Protein AF-A0A3R7DEV7-F1 (afdb_monomer)

Structure (mmCIF, N/CA/C/O backbone):
data_AF-A0A3R7DEV7-F1
#
_entry.id   AF-A0A3R7DEV7-F1
#
loop_
_atom_site.group_PDB
_atom_site.id
_atom_site.type_symbol
_atom_site.label_atom_id
_atom_site.label_alt_id
_atom_site.label_comp_id
_atom_site.label_asym_id
_atom_site.label_entity_id
_atom_site.label_seq_id
_atom_site.pdbx_PDB_ins_code
_atom_site.Cartn_x
_atom_site.Cartn_y
_atom_site.Cartn_z
_atom_site.occupancy
_atom_site.B_iso_or_equiv
_atom_site.auth_seq_id
_atom_site.auth_comp_id
_atom_site.auth_asym_id
_atom_site.auth_atom_id
_atom_site.pdbx_PDB_model_num
ATOM 1 N N . MET A 1 1 ? 12.965 3.657 22.085 1.00 28.75 1 MET A N 1
ATOM 2 C CA . MET A 1 1 ? 13.645 2.483 22.660 1.00 28.75 1 MET A CA 1
ATOM 3 C C . MET A 1 1 ? 14.312 1.765 21.501 1.00 28.75 1 MET A C 1
ATOM 5 O O . MET A 1 1 ? 13.614 1.209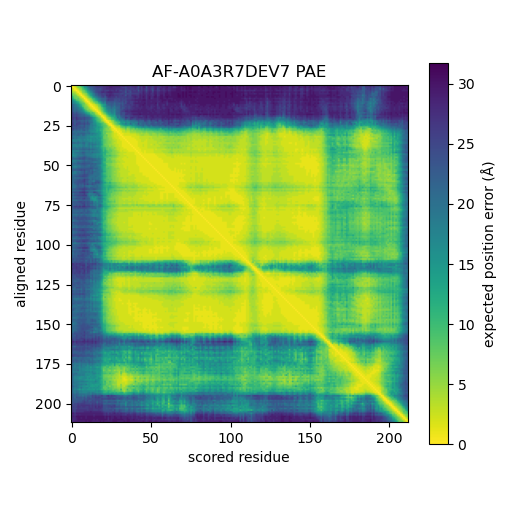 20.664 1.00 28.75 1 MET A O 1
ATOM 9 N N . PHE A 1 2 ? 15.619 1.965 21.346 1.00 27.55 2 PHE A N 1
ATOM 10 C CA . PHE A 1 2 ? 16.426 1.335 20.301 1.00 27.55 2 PHE A CA 1
ATOM 11 C C . PHE A 1 2 ? 16.760 -0.081 20.778 1.00 27.55 2 PHE A C 1
ATOM 13 O O . PHE A 1 2 ? 17.289 -0.224 21.877 1.00 27.55 2 PHE A O 1
ATOM 20 N N . TYR A 1 3 ? 16.404 -1.106 20.006 1.00 30.34 3 TYR A N 1
ATOM 21 C CA . TYR A 1 3 ? 16.896 -2.462 20.252 1.00 30.34 3 TYR A CA 1
ATOM 22 C C . TYR A 1 3 ? 18.274 -2.599 19.585 1.00 30.34 3 TYR A C 1
ATOM 24 O O . TYR A 1 3 ? 18.406 -2.165 18.439 1.00 30.34 3 TYR A O 1
ATOM 32 N N . PRO A 1 4 ? 19.293 -3.129 20.282 1.00 37.84 4 PRO A N 1
ATOM 33 C CA . PRO A 1 4 ? 20.621 -3.324 19.718 1.00 37.84 4 PRO A CA 1
ATOM 34 C C . PRO A 1 4 ? 20.634 -4.529 18.767 1.00 37.84 4 PRO A C 1
ATOM 36 O O . PRO A 1 4 ? 19.994 -5.547 19.029 1.00 37.84 4 PRO A O 1
ATOM 39 N N . ASP A 1 5 ? 21.378 -4.398 17.670 1.00 37.03 5 ASP A N 1
ATOM 40 C CA . ASP A 1 5 ? 21.662 -5.470 16.719 1.00 37.03 5 ASP A CA 1
ATOM 41 C C . ASP A 1 5 ? 22.571 -6.532 17.368 1.00 37.03 5 ASP A C 1
ATOM 43 O O . ASP A 1 5 ? 23.796 -6.397 17.392 1.00 37.03 5 ASP A O 1
ATOM 47 N N . GLU A 1 6 ? 21.994 -7.620 17.881 1.00 33.91 6 GLU A N 1
ATOM 48 C CA . GLU A 1 6 ? 22.755 -8.834 18.199 1.00 33.91 6 GLU A CA 1
ATOM 49 C C . GLU A 1 6 ? 23.034 -9.622 16.909 1.00 33.91 6 GLU A C 1
ATOM 51 O O . GLU A 1 6 ? 22.292 -10.514 16.498 1.00 33.91 6 GLU A O 1
ATOM 56 N N . PHE A 1 7 ? 24.143 -9.281 16.249 1.00 43.34 7 PHE A N 1
ATOM 57 C CA . PHE A 1 7 ? 24.737 -10.089 15.183 1.00 43.34 7 PHE A CA 1
ATOM 58 C C . PHE A 1 7 ? 25.394 -11.344 15.778 1.00 43.34 7 PHE A C 1
ATOM 60 O O . PHE A 1 7 ? 26.577 -11.340 16.119 1.00 43.34 7 PHE A O 1
ATOM 67 N N . LEU A 1 8 ? 24.650 -12.449 15.863 1.00 36.94 8 LEU A N 1
ATOM 68 C CA . LEU A 1 8 ? 25.205 -13.769 16.175 1.00 36.94 8 LEU A CA 1
ATOM 69 C C . LEU A 1 8 ? 25.044 -14.729 14.985 1.00 36.94 8 LEU A C 1
ATOM 71 O O . LEU A 1 8 ? 23.949 -15.175 14.661 1.00 36.94 8 LEU A O 1
ATOM 75 N N . GLY A 1 9 ? 26.179 -15.090 14.373 1.00 33.97 9 GLY A N 1
ATOM 76 C CA . GLY A 1 9 ? 26.352 -16.373 13.679 1.00 33.97 9 GLY A CA 1
ATOM 77 C C . GLY A 1 9 ? 26.136 -16.407 12.162 1.00 33.97 9 GLY A C 1
ATOM 78 O O . GLY A 1 9 ? 25.273 -17.135 11.677 1.00 33.97 9 GLY A O 1
ATOM 79 N N . LEU A 1 10 ? 26.989 -15.739 11.376 1.00 33.69 10 LEU A N 1
ATOM 80 C CA . LEU A 1 10 ? 27.137 -16.055 9.947 1.00 33.69 10 LEU A CA 1
ATOM 81 C C . LEU A 1 10 ? 27.765 -17.453 9.782 1.00 33.69 10 LEU A C 1
ATOM 83 O O . LEU A 1 10 ? 28.987 -17.607 9.805 1.00 33.69 10 LEU A O 1
ATOM 87 N N . LYS A 1 11 ? 26.944 -18.488 9.568 1.00 36.09 11 LYS A N 1
ATOM 88 C CA . LYS A 1 11 ? 27.428 -19.728 8.941 1.00 36.09 11 LYS A CA 1
ATOM 89 C C . LYS A 1 11 ? 27.664 -19.433 7.457 1.00 36.09 11 LYS A C 1
ATOM 91 O O . LYS A 1 11 ? 26.719 -19.145 6.728 1.00 36.09 11 LYS A O 1
ATOM 96 N N . LYS A 1 12 ? 28.928 -19.469 7.017 1.00 32.53 12 LYS A N 1
ATOM 97 C CA . LYS A 1 12 ? 29.310 -19.353 5.599 1.00 32.53 12 LYS A CA 1
ATOM 98 C C . LYS A 1 12 ? 28.571 -20.424 4.789 1.00 32.53 12 LYS A C 1
ATOM 100 O O . LYS A 1 12 ? 28.856 -21.608 4.941 1.00 32.53 12 LYS A O 1
ATOM 105 N N . ILE A 1 13 ? 27.644 -20.013 3.929 1.00 39.44 13 ILE A N 1
ATOM 106 C CA . ILE A 1 13 ? 27.067 -20.886 2.904 1.00 39.44 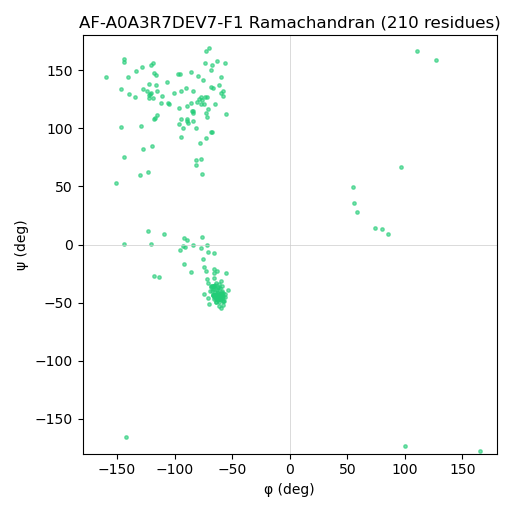13 ILE A CA 1
ATOM 107 C C . ILE A 1 13 ? 28.030 -20.863 1.715 1.00 39.44 13 ILE A C 1
ATOM 109 O O . ILE A 1 13 ? 28.246 -19.818 1.104 1.00 39.44 13 ILE A O 1
ATOM 113 N N . ILE A 1 14 ? 28.638 -22.009 1.411 1.00 33.28 14 ILE A N 1
ATOM 114 C CA . ILE A 1 14 ? 29.381 -22.226 0.168 1.00 33.28 14 ILE A CA 1
ATOM 115 C C . ILE A 1 14 ? 28.349 -22.631 -0.885 1.00 33.28 14 ILE A C 1
ATOM 117 O O . ILE A 1 14 ? 27.750 -23.698 -0.779 1.00 33.28 14 ILE A O 1
ATOM 121 N N . ILE A 1 15 ? 28.128 -21.787 -1.892 1.00 42.94 15 ILE A N 1
ATOM 122 C CA . ILE A 1 15 ? 27.347 -22.165 -3.074 1.00 42.94 15 ILE A CA 1
ATOM 123 C C . ILE A 1 15 ? 28.325 -22.783 -4.076 1.00 42.94 15 ILE A C 1
ATOM 125 O O . ILE A 1 15 ? 29.105 -22.072 -4.707 1.00 42.94 15 ILE A O 1
ATOM 129 N N . ILE A 1 16 ? 28.297 -24.109 -4.210 1.00 38.75 16 ILE A N 1
ATOM 130 C CA . ILE A 1 16 ? 28.941 -24.811 -5.325 1.00 38.75 16 ILE A CA 1
ATOM 131 C C . ILE A 1 16 ? 27.941 -24.787 -6.484 1.00 38.75 16 ILE A C 1
ATOM 133 O O . ILE A 1 16 ? 26.919 -25.466 -6.436 1.00 38.75 16 ILE A O 1
ATOM 137 N N . SER A 1 17 ? 28.204 -23.962 -7.497 1.00 41.78 17 SER A N 1
ATOM 138 C CA . SER A 1 17 ? 27.425 -23.943 -8.738 1.00 41.78 17 SER A CA 1
ATOM 139 C C . SER A 1 17 ? 28.038 -24.939 -9.722 1.00 41.78 17 SER A C 1
ATOM 141 O O . SER A 1 17 ? 29.119 -24.696 -10.261 1.00 41.78 17 SER A O 1
ATOM 143 N N . ASP A 1 18 ? 27.366 -26.072 -9.925 1.00 43.28 18 ASP A N 1
ATOM 144 C CA . ASP A 1 18 ? 27.622 -26.950 -11.065 1.00 43.28 18 ASP A CA 1
ATOM 145 C C . ASP A 1 18 ? 27.175 -26.244 -12.359 1.00 43.28 18 ASP A C 1
ATOM 147 O O . ASP A 1 18 ? 26.118 -25.604 -12.416 1.00 43.28 18 ASP A O 1
ATOM 151 N N . ARG A 1 19 ? 28.003 -26.318 -13.405 1.00 48.31 19 ARG A N 1
ATOM 152 C CA . ARG A 1 19 ? 27.862 -25.577 -14.671 1.00 48.31 19 ARG A CA 1
ATOM 153 C C . ARG A 1 19 ? 26.764 -26.179 -15.563 1.00 48.31 19 ARG A C 1
ATOM 155 O O . ARG A 1 19 ? 27.046 -26.601 -16.680 1.00 48.31 19 ARG A O 1
ATOM 162 N N . GLY A 1 20 ? 25.514 -26.209 -15.093 1.00 54.62 20 GLY A N 1
ATOM 163 C CA . GLY A 1 20 ? 24.416 -26.870 -15.815 1.00 54.62 20 GLY A CA 1
ATOM 164 C C . GLY A 1 20 ? 23.021 -26.236 -15.749 1.00 54.62 20 GLY A C 1
ATOM 165 O O . GLY A 1 20 ? 22.098 -26.794 -16.338 1.00 54.62 20 GLY A O 1
ATOM 166 N N . LEU A 1 21 ? 22.805 -25.107 -15.064 1.00 57.31 21 LEU A N 1
ATOM 167 C CA . LEU A 1 21 ? 21.454 -24.759 -14.587 1.00 57.31 21 LEU A CA 1
ATOM 168 C C . LEU A 1 21 ? 20.966 -23.339 -14.912 1.00 57.31 21 LEU A C 1
ATOM 170 O O . LEU A 1 21 ? 20.603 -22.623 -13.992 1.00 57.31 21 LEU A O 1
ATOM 174 N N . ILE A 1 22 ? 20.865 -22.921 -16.184 1.00 56.16 22 ILE A N 1
ATOM 175 C CA . ILE A 1 22 ? 19.981 -21.784 -16.546 1.00 56.16 22 ILE A CA 1
ATOM 176 C C . ILE A 1 22 ? 19.421 -21.882 -17.988 1.00 56.16 22 ILE A C 1
ATOM 178 O O . ILE A 1 22 ? 19.531 -20.958 -18.785 1.00 56.16 22 ILE A O 1
ATOM 182 N N . TRP A 1 23 ? 18.793 -22.999 -18.366 1.00 51.59 23 TRP A N 1
ATOM 183 C CA . TRP A 1 23 ? 18.334 -23.203 -19.758 1.00 51.59 23 TRP A CA 1
ATOM 184 C C . TRP A 1 23 ? 17.069 -22.417 -20.159 1.00 51.59 23 TRP A C 1
ATOM 186 O O . TRP A 1 23 ? 16.746 -22.349 -21.340 1.00 51.59 23 TRP A O 1
ATOM 196 N N . LYS A 1 24 ? 16.337 -21.825 -19.201 1.00 62.00 24 LYS A N 1
ATOM 197 C CA . LYS A 1 24 ? 15.070 -21.100 -19.450 1.00 62.00 24 LYS A CA 1
ATOM 198 C C . LYS A 1 24 ? 15.050 -19.639 -18.973 1.00 62.00 24 LYS A C 1
ATOM 200 O O . LYS A 1 24 ? 13.976 -19.044 -18.938 1.00 62.00 24 LYS A O 1
ATOM 205 N N . SER A 1 25 ? 16.183 -19.038 -18.595 1.00 61.56 25 SER A N 1
ATOM 206 C CA . SER A 1 25 ? 16.185 -17.609 -18.239 1.00 61.56 25 SER A CA 1
ATOM 207 C C . SER A 1 25 ? 16.456 -16.743 -19.463 1.00 61.56 25 SER A C 1
ATOM 209 O O . SER A 1 25 ? 17.429 -16.983 -20.173 1.00 61.56 25 SER A O 1
ATOM 211 N N . ALA A 1 26 ? 15.683 -15.673 -19.632 1.00 68.69 26 ALA A N 1
ATOM 212 C CA . ALA A 1 26 ? 16.010 -14.598 -20.569 1.00 68.69 26 ALA A CA 1
ATOM 213 C C . ALA A 1 26 ? 17.132 -13.663 -20.048 1.00 68.69 26 ALA A C 1
ATOM 215 O O . ALA A 1 26 ? 17.420 -12.642 -20.664 1.00 68.69 26 ALA A O 1
ATOM 216 N N . GLY A 1 27 ? 17.752 -13.997 -18.908 1.00 73.25 27 GLY A N 1
ATOM 217 C CA . GLY A 1 27 ? 18.764 -13.200 -18.214 1.00 73.25 27 GLY A CA 1
ATOM 218 C C . GLY A 1 27 ? 18.418 -12.971 -16.740 1.00 73.25 27 GLY A C 1
ATOM 219 O O . GLY A 1 27 ? 17.264 -13.076 -16.329 1.00 73.25 27 GLY A O 1
ATOM 220 N N . ILE A 1 28 ? 19.435 -12.649 -15.940 1.00 76.19 28 ILE A N 1
ATOM 221 C CA . ILE A 1 28 ? 19.302 -12.279 -14.525 1.00 76.19 28 ILE A CA 1
ATOM 222 C C . ILE A 1 28 ? 19.821 -10.849 -14.379 1.00 76.19 28 ILE A C 1
ATOM 224 O O . ILE A 1 28 ? 20.941 -10.549 -14.789 1.00 76.19 28 ILE A O 1
ATOM 228 N N . ARG A 1 29 ? 19.006 -9.960 -13.803 1.00 77.81 29 ARG A N 1
ATOM 229 C CA . ARG A 1 29 ? 19.388 -8.575 -13.491 1.00 77.81 29 ARG A CA 1
ATOM 230 C C . ARG A 1 29 ? 19.343 -8.372 -11.984 1.00 77.81 29 ARG A C 1
ATOM 232 O O . ARG A 1 29 ? 18.408 -8.827 -11.332 1.00 77.81 29 ARG A O 1
ATOM 239 N N . ALA A 1 30 ? 20.344 -7.684 -11.440 1.00 82.94 30 ALA A N 1
ATOM 240 C CA . ALA A 1 30 ? 20.372 -7.354 -10.023 1.00 82.94 30 ALA A CA 1
ATOM 241 C C . ALA A 1 30 ? 19.250 -6.361 -9.670 1.00 82.94 30 ALA A C 1
ATOM 243 O O . ALA A 1 30 ? 19.034 -5.365 -10.371 1.00 82.94 30 ALA A O 1
ATOM 244 N N . LEU A 1 31 ? 18.555 -6.632 -8.567 1.00 84.25 31 LEU A N 1
ATOM 245 C CA . LEU A 1 31 ? 17.617 -5.695 -7.958 1.00 84.25 31 LEU A CA 1
ATOM 246 C C . LEU A 1 31 ? 18.362 -4.743 -7.024 1.00 84.25 31 LEU A C 1
ATOM 248 O O . LEU A 1 31 ? 19.355 -5.116 -6.399 1.00 84.25 31 LEU A O 1
ATOM 252 N N . ILE A 1 32 ? 17.863 -3.515 -6.920 1.00 79.69 32 ILE A N 1
ATOM 253 C CA . ILE A 1 32 ? 18.334 -2.548 -5.936 1.00 79.69 32 ILE A CA 1
ATOM 254 C C . ILE A 1 32 ? 18.166 -3.131 -4.517 1.00 79.69 32 ILE A C 1
ATOM 256 O O . ILE A 1 32 ? 17.069 -3.581 -4.173 1.00 79.69 32 ILE A O 1
ATOM 260 N N . PRO A 1 33 ? 19.219 -3.138 -3.678 1.00 83.00 33 PRO A N 1
ATOM 261 C CA . PRO A 1 33 ? 19.097 -3.594 -2.300 1.00 83.00 33 PRO A CA 1
ATOM 262 C C . PRO A 1 33 ? 18.073 -2.760 -1.510 1.00 83.00 33 PRO A C 1
ATOM 264 O O . PRO A 1 33 ? 18.016 -1.538 -1.693 1.00 83.00 33 PRO A O 1
ATOM 267 N N . PRO A 1 34 ? 17.302 -3.368 -0.587 1.00 80.06 34 PRO A N 1
ATOM 268 C CA . PRO A 1 34 ? 16.329 -2.638 0.226 1.00 80.06 34 PRO A CA 1
ATOM 269 C C . PRO A 1 34 ? 16.923 -1.443 0.981 1.00 80.06 34 PRO A C 1
ATOM 271 O O . PRO A 1 34 ? 16.292 -0.389 1.040 1.00 80.06 34 PRO A O 1
ATOM 274 N N . VAL A 1 35 ? 18.142 -1.573 1.519 1.00 74.94 35 VAL A N 1
ATOM 275 C CA . VAL A 1 35 ? 18.834 -0.483 2.227 1.00 74.94 35 VAL A CA 1
ATOM 276 C C . VAL A 1 35 ? 19.028 0.746 1.338 1.00 74.94 35 VAL A C 1
ATOM 278 O O . VAL A 1 35 ? 18.746 1.856 1.774 1.00 74.94 35 VAL A O 1
ATOM 281 N N . CYS A 1 36 ? 19.364 0.560 0.060 1.00 80.25 36 CYS A N 1
ATOM 282 C CA . CYS A 1 36 ? 19.536 1.669 -0.873 1.00 80.25 36 CYS A CA 1
ATOM 283 C C . CYS A 1 36 ? 18.214 2.410 -1.128 1.00 80.25 36 CYS A C 1
ATOM 285 O O . CYS A 1 36 ? 18.211 3.630 -1.265 1.00 80.25 36 CYS A O 1
ATOM 287 N N . LEU A 1 37 ? 17.075 1.706 -1.162 1.00 79.25 37 LEU A N 1
ATOM 288 C CA . LEU A 1 37 ? 15.759 2.354 -1.264 1.00 79.25 37 LEU A CA 1
ATOM 289 C C . LEU A 1 37 ? 15.398 3.126 0.009 1.00 79.25 37 LEU A C 1
ATOM 291 O O . LEU A 1 37 ? 14.783 4.188 -0.074 1.00 79.25 37 LEU A O 1
ATOM 295 N N . LEU A 1 38 ? 15.768 2.600 1.180 1.00 80.81 38 LEU A N 1
ATOM 296 C CA . LEU A 1 38 ? 15.560 3.275 2.462 1.00 80.81 38 LEU A CA 1
ATOM 297 C C . LEU A 1 38 ? 16.430 4.529 2.599 1.00 80.81 38 LEU A C 1
ATOM 299 O O . LEU A 1 38 ? 15.966 5.511 3.170 1.00 80.81 38 LEU A O 1
ATOM 303 N N . GLU A 1 39 ? 17.648 4.514 2.064 1.00 85.25 39 GLU A N 1
ATOM 304 C CA . GLU A 1 39 ? 18.535 5.682 2.019 1.00 85.25 39 GLU A CA 1
ATOM 305 C C . GLU A 1 39 ? 18.037 6.739 1.031 1.00 85.25 39 GLU A C 1
ATOM 307 O O . GLU A 1 39 ? 17.980 7.921 1.360 1.00 85.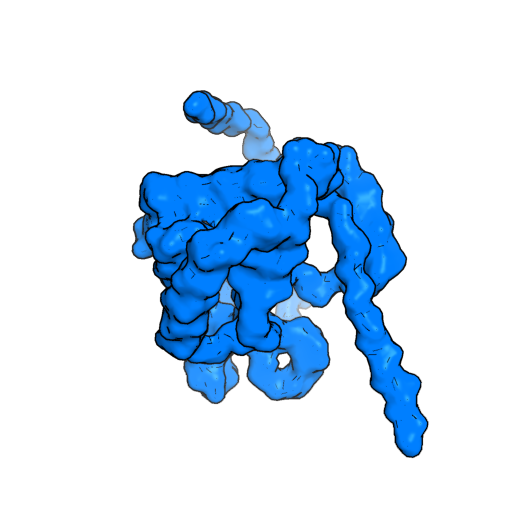25 39 GLU A O 1
ATOM 312 N N . GLN A 1 40 ? 17.642 6.320 -0.173 1.00 88.38 40 GLN A N 1
ATOM 313 C CA . GLN A 1 40 ? 17.193 7.233 -1.228 1.00 88.38 40 GLN A CA 1
ATOM 314 C C . GLN A 1 40 ? 15.833 7.864 -0.922 1.00 88.38 40 GLN A C 1
ATOM 316 O O . GLN A 1 40 ? 15.584 9.004 -1.304 1.00 88.38 40 GLN A O 1
ATOM 321 N N . VAL A 1 41 ? 14.950 7.125 -0.247 1.00 87.12 41 VAL A N 1
ATOM 322 C CA . VAL A 1 41 ? 13.633 7.604 0.179 1.00 87.12 41 VAL A CA 1
ATOM 323 C C . VAL A 1 41 ? 13.487 7.334 1.681 1.00 87.12 41 VAL A C 1
ATOM 325 O O . VAL A 1 41 ? 12.881 6.328 2.090 1.00 87.12 41 VAL A O 1
ATOM 328 N N . PRO A 1 42 ? 14.045 8.218 2.526 1.00 89.62 42 PRO A N 1
ATOM 329 C CA . PRO A 1 42 ? 14.071 8.015 3.963 1.00 89.62 42 PRO A CA 1
ATOM 330 C C . PRO A 1 42 ? 12.677 8.089 4.576 1.00 89.62 42 PRO A C 1
ATOM 332 O O . PRO A 1 42 ? 11.744 8.709 4.064 1.00 89.62 42 PRO A O 1
ATOM 335 N N . ARG A 1 43 ? 12.526 7.415 5.714 1.00 90.06 43 ARG A N 1
ATOM 336 C CA . ARG A 1 43 ? 11.322 7.506 6.537 1.00 90.06 43 ARG A CA 1
ATOM 337 C C . ARG A 1 43 ? 11.438 8.720 7.454 1.00 90.06 43 ARG A C 1
ATOM 339 O O . ARG A 1 43 ? 12.272 8.724 8.357 1.00 90.06 43 ARG A O 1
ATOM 346 N N . THR A 1 44 ? 10.565 9.702 7.265 1.00 94.38 44 THR A N 1
ATOM 347 C CA . THR A 1 44 ? 10.440 10.858 8.160 1.00 94.38 44 THR A CA 1
ATOM 348 C C . THR A 1 44 ? 9.773 10.471 9.486 1.00 94.38 44 THR A C 1
ATOM 350 O O . THR A 1 44 ? 9.151 9.409 9.625 1.00 94.38 44 THR A O 1
ATOM 353 N N . VAL A 1 45 ? 9.860 11.359 10.480 1.00 96.31 45 VAL A N 1
ATOM 354 C CA . VAL A 1 45 ? 9.150 11.200 11.762 1.00 96.31 45 VAL A CA 1
ATOM 355 C C . VAL A 1 45 ? 7.632 11.200 11.557 1.00 96.31 45 VAL A C 1
ATOM 357 O O . VAL A 1 45 ? 6.928 10.444 12.229 1.00 96.31 45 VAL A O 1
ATOM 360 N N . ALA A 1 46 ? 7.121 12.006 10.621 1.00 94.94 46 ALA A N 1
ATOM 361 C CA . ALA A 1 46 ? 5.698 12.049 10.307 1.00 94.94 46 ALA A CA 1
ATOM 362 C C . ALA A 1 46 ? 5.222 10.722 9.703 1.00 94.94 46 ALA A C 1
ATOM 364 O O . ALA A 1 46 ? 4.262 10.152 10.218 1.00 94.94 46 ALA A O 1
ATOM 365 N N . ILE A 1 47 ? 5.947 10.159 8.725 1.00 93.75 47 ILE A N 1
ATOM 366 C CA . ILE A 1 47 ? 5.641 8.825 8.173 1.00 93.75 47 ILE A CA 1
ATOM 367 C C . ILE A 1 47 ? 5.649 7.773 9.279 1.00 93.75 47 ILE A C 1
ATOM 369 O O . ILE A 1 47 ? 4.708 6.987 9.393 1.00 93.75 47 ILE A O 1
ATOM 373 N N . ALA A 1 48 ? 6.691 7.753 10.118 1.00 91.44 48 ALA A N 1
ATOM 374 C CA . ALA A 1 48 ? 6.781 6.792 11.214 1.00 91.44 48 ALA A CA 1
ATOM 375 C C . ALA A 1 48 ? 5.577 6.904 12.165 1.00 91.44 48 ALA A C 1
ATOM 377 O O . ALA A 1 48 ? 5.008 5.886 12.562 1.00 91.44 48 ALA A O 1
ATOM 378 N N . ARG A 1 49 ? 5.146 8.130 12.486 1.00 95.69 49 ARG A N 1
ATOM 379 C CA . ARG A 1 49 ? 3.957 8.384 13.307 1.00 95.69 49 ARG A CA 1
ATOM 380 C C . ARG A 1 49 ? 2.684 7.891 12.624 1.00 95.69 49 ARG A C 1
ATOM 382 O O . ARG A 1 49 ? 1.904 7.209 13.279 1.00 95.69 49 ARG A O 1
ATOM 389 N N . THR A 1 50 ? 2.486 8.187 11.340 1.00 95.62 50 THR A N 1
ATOM 390 C CA . THR A 1 50 ? 1.321 7.735 10.562 1.00 95.62 50 THR A CA 1
ATOM 391 C C . THR A 1 50 ? 1.212 6.216 10.554 1.00 95.62 50 THR A C 1
ATOM 393 O O . THR A 1 50 ? 0.154 5.673 10.867 1.00 95.62 50 THR A O 1
ATOM 396 N N . VAL A 1 51 ? 2.316 5.526 10.256 1.00 91.19 51 VAL A N 1
ATOM 397 C CA . VAL A 1 51 ? 2.360 4.058 10.206 1.00 91.19 51 VAL A CA 1
ATOM 398 C C . VAL A 1 51 ? 2.090 3.457 11.582 1.00 91.19 51 VAL A C 1
ATOM 400 O O . VAL A 1 51 ? 1.247 2.571 11.710 1.00 91.19 51 VAL A O 1
ATOM 403 N N . ASN A 1 52 ? 2.775 3.940 12.620 1.00 92.50 52 ASN A N 1
ATOM 404 C CA . ASN A 1 52 ? 2.633 3.391 13.967 1.00 92.50 52 ASN A CA 1
ATOM 405 C C . ASN A 1 52 ? 1.239 3.659 14.542 1.00 92.50 52 ASN A C 1
ATOM 407 O O . ASN A 1 52 ? 0.626 2.744 15.087 1.00 92.50 52 ASN A O 1
ATOM 411 N N . LYS A 1 53 ? 0.714 4.880 14.370 1.00 94.69 53 LYS A N 1
ATOM 412 C CA . LYS A 1 53 ? -0.647 5.233 14.788 1.00 94.69 53 LYS A CA 1
ATOM 413 C C . LYS A 1 53 ? -1.673 4.374 14.052 1.00 94.69 53 LYS A C 1
ATOM 415 O O . LYS A 1 53 ? -2.487 3.746 14.710 1.00 94.69 53 LYS A O 1
ATOM 420 N N . GLY A 1 54 ? -1.583 4.263 12.724 1.00 93.75 54 GLY A N 1
ATOM 421 C CA . GLY A 1 54 ? -2.510 3.445 11.939 1.00 93.75 54 GLY A CA 1
ATOM 422 C C . GLY A 1 54 ? -2.508 1.973 12.364 1.00 93.75 54 GLY A C 1
ATOM 423 O O . GLY A 1 54 ? -3.571 1.386 12.538 1.00 93.75 54 GLY A O 1
ATOM 424 N N . ARG A 1 55 ? -1.328 1.386 12.614 1.00 91.44 55 ARG A N 1
ATOM 425 C CA . ARG A 1 55 ? -1.213 0.015 13.146 1.00 91.44 55 ARG A CA 1
ATOM 426 C C . ARG A 1 55 ? -1.867 -0.129 14.518 1.00 91.44 55 ARG A C 1
ATOM 428 O O . ARG A 1 55 ? -2.555 -1.117 14.755 1.00 91.44 55 ARG A O 1
ATOM 435 N N . GLN A 1 56 ? -1.655 0.841 15.405 1.00 94.31 56 GLN A N 1
ATOM 436 C CA . GLN A 1 56 ? -2.245 0.827 16.739 1.00 94.31 56 GLN A CA 1
ATOM 437 C C . GLN A 1 56 ? -3.770 0.973 16.690 1.00 94.31 56 GLN A C 1
ATOM 439 O O . GLN A 1 56 ? -4.464 0.245 17.390 1.00 94.31 56 GLN A O 1
ATOM 444 N N . GLU A 1 57 ? -4.293 1.874 15.858 1.00 94.75 57 GLU A N 1
ATOM 445 C CA . GLU A 1 57 ? -5.736 2.087 15.693 1.00 94.75 57 GLU A CA 1
ATOM 446 C C . GLU A 1 57 ? -6.416 0.840 15.115 1.00 94.75 57 GLU A C 1
ATOM 448 O O . GLU A 1 57 ? -7.410 0.382 15.671 1.00 94.75 57 GLU A O 1
ATOM 453 N N . VAL A 1 58 ? -5.835 0.221 14.076 1.00 92.81 58 VAL A N 1
ATOM 454 C CA . VAL A 1 58 ? -6.335 -1.061 13.549 1.00 92.81 58 VAL A CA 1
ATOM 455 C C . VAL A 1 58 ? -6.336 -2.117 14.653 1.00 92.81 58 VAL A C 1
ATOM 457 O O . VAL A 1 58 ? -7.349 -2.768 14.873 1.00 92.81 58 VAL A O 1
ATOM 460 N N . ASN A 1 59 ? -5.234 -2.268 15.390 1.00 90.56 59 ASN A N 1
ATOM 461 C CA . ASN A 1 59 ? -5.142 -3.237 16.484 1.00 90.56 59 ASN A CA 1
ATOM 462 C C . ASN A 1 59 ? -6.223 -3.015 17.557 1.00 90.56 59 ASN A C 1
ATOM 464 O O . ASN A 1 59 ? -6.878 -3.966 17.979 1.00 90.56 59 ASN A O 1
ATOM 468 N N . ASN A 1 60 ? -6.451 -1.766 17.967 1.00 94.12 60 ASN A N 1
ATOM 469 C CA . ASN A 1 60 ? -7.478 -1.432 18.952 1.00 94.12 60 ASN A CA 1
ATOM 470 C C . ASN A 1 60 ? -8.880 -1.821 18.466 1.00 94.12 60 ASN A C 1
ATOM 472 O O . ASN A 1 60 ? -9.634 -2.413 19.240 1.00 94.12 60 ASN A O 1
ATOM 476 N N . ILE A 1 61 ? -9.196 -1.563 17.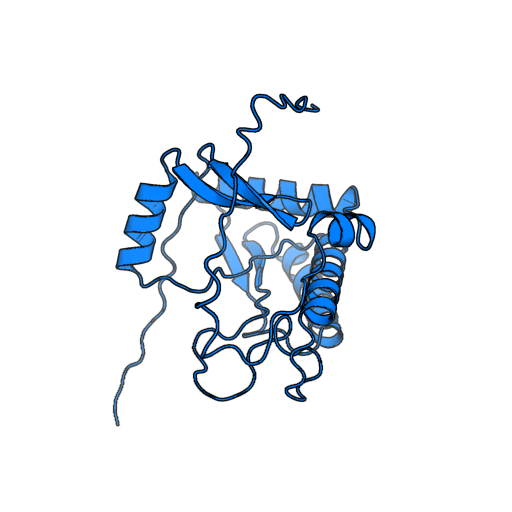193 1.00 92.94 61 ILE A N 1
ATOM 477 C CA . ILE A 1 61 ? -10.484 -1.943 16.596 1.00 92.94 61 ILE A CA 1
ATOM 478 C C . ILE A 1 61 ? -10.631 -3.467 16.543 1.00 92.94 61 ILE A C 1
ATOM 480 O O . ILE A 1 61 ? -11.649 -4.018 16.959 1.00 92.94 61 ILE A O 1
ATOM 484 N N . LEU A 1 62 ? -9.589 -4.186 16.117 1.00 88.12 62 LEU A N 1
ATOM 485 C CA . LEU A 1 62 ? -9.623 -5.653 16.053 1.00 88.12 62 LEU A CA 1
ATOM 486 C C . LEU A 1 62 ? -9.734 -6.307 17.433 1.00 88.12 62 LEU A C 1
ATOM 488 O O . LEU A 1 62 ? -10.333 -7.372 17.571 1.00 88.12 62 LEU A O 1
ATOM 492 N N . ARG A 1 63 ? -9.217 -5.643 18.469 1.00 90.00 63 ARG A N 1
ATOM 493 C CA . ARG A 1 63 ? -9.383 -6.035 19.874 1.00 90.00 63 ARG A CA 1
ATOM 494 C C . ARG A 1 63 ? -10.683 -5.540 20.507 1.00 90.00 63 ARG A C 1
ATOM 496 O O . ARG A 1 63 ? -10.905 -5.835 21.678 1.00 90.00 63 ARG A O 1
ATOM 503 N N . ARG A 1 64 ? -11.528 -4.816 19.764 1.00 91.69 64 ARG A N 1
ATOM 504 C CA . ARG A 1 64 ? -12.780 -4.205 20.245 1.00 91.69 64 ARG A CA 1
ATOM 505 C C . ARG A 1 64 ? -12.587 -3.226 21.414 1.00 91.69 64 ARG A C 1
ATOM 507 O O . ARG A 1 64 ? -13.479 -3.061 22.237 1.00 91.69 64 ARG A O 1
ATOM 514 N N . VAL A 1 65 ? -11.411 -2.604 21.498 1.00 96.31 65 VAL A N 1
ATOM 515 C CA . VAL A 1 65 ? -11.112 -1.501 22.436 1.00 96.31 65 VAL A CA 1
ATOM 516 C C . VAL A 1 65 ? -11.538 -0.152 21.842 1.00 96.31 65 VAL A C 1
ATOM 518 O O . VAL A 1 65 ? -11.772 0.803 22.572 1.00 96.31 65 VAL A O 1
ATOM 521 N N . ASP A 1 66 ? -11.629 -0.089 20.517 1.00 96.38 66 ASP A N 1
ATOM 522 C CA . ASP A 1 66 ? -12.130 1.026 19.715 1.00 96.38 66 ASP A CA 1
ATOM 523 C C . ASP A 1 66 ? -13.304 0.471 18.888 1.00 96.38 66 ASP A C 1
ATOM 525 O O . ASP A 1 66 ? -13.186 -0.615 18.314 1.00 96.38 66 ASP A O 1
ATOM 529 N N . ASP A 1 67 ? -14.453 1.143 18.913 1.00 96.50 67 ASP A N 1
ATOM 530 C CA . ASP A 1 67 ? -15.713 0.690 18.307 1.00 96.50 67 ASP A CA 1
ATOM 531 C C . ASP A 1 67 ? -15.896 1.160 16.857 1.00 96.50 67 ASP A C 1
ATOM 533 O O . ASP A 1 67 ? -16.864 0.773 16.194 1.00 96.50 67 ASP A O 1
ATOM 537 N N . ARG A 1 68 ? -14.941 1.936 16.333 1.00 97.12 68 ARG A N 1
ATOM 538 C CA . ARG A 1 68 ? -14.924 2.368 14.934 1.00 97.12 68 ARG A CA 1
ATOM 539 C C . ARG A 1 68 ? -14.794 1.201 13.966 1.00 97.12 68 ARG A C 1
ATOM 541 O O . ARG A 1 68 ? -14.234 0.148 14.270 1.00 97.12 68 ARG A O 1
ATOM 548 N N . LEU A 1 69 ? -15.215 1.429 12.726 1.00 94.69 69 LEU A N 1
ATOM 549 C CA . LEU A 1 69 ? -15.039 0.470 11.636 1.00 94.69 69 LEU A CA 1
ATOM 550 C C . LEU A 1 69 ? -13.763 0.761 10.832 1.00 94.69 69 LEU A C 1
ATOM 552 O O . LEU A 1 69 ? -13.540 1.889 10.388 1.00 94.69 69 LEU A O 1
ATOM 556 N N . VAL A 1 70 ? -12.948 -0.265 10.561 1.00 94.44 70 VAL A N 1
ATOM 557 C CA . VAL A 1 70 ? -11.840 -0.147 9.595 1.00 94.44 70 VAL A CA 1
ATOM 558 C C . VAL A 1 70 ? -12.391 -0.179 8.172 1.00 94.44 70 VAL A C 1
ATOM 560 O O . VAL A 1 70 ? -13.031 -1.149 7.768 1.00 94.44 70 VAL A O 1
ATOM 563 N N . VAL A 1 71 ? -12.080 0.848 7.379 1.00 94.88 71 VAL A N 1
ATOM 564 C CA . VAL A 1 71 ? -12.484 0.947 5.971 1.00 94.88 71 VAL A CA 1
ATOM 565 C C . VAL A 1 71 ? -11.247 0.993 5.084 1.00 94.88 71 VAL A C 1
ATOM 567 O O . VAL A 1 71 ? -10.547 2.002 5.028 1.00 94.88 71 VAL A O 1
ATOM 570 N N . VAL A 1 72 ? -10.989 -0.096 4.357 1.00 94.69 72 VAL A N 1
ATOM 571 C CA . VAL A 1 72 ? -9.899 -0.174 3.373 1.00 94.69 72 VAL A CA 1
ATOM 572 C C . VAL A 1 72 ? -10.442 0.169 1.987 1.00 94.69 72 VAL A C 1
ATOM 574 O O . VAL A 1 72 ? -11.166 -0.624 1.385 1.00 94.69 72 VAL A O 1
ATOM 577 N N . VAL A 1 73 ? -10.096 1.346 1.463 1.00 95.31 73 VAL A N 1
ATOM 578 C CA . VAL A 1 73 ? -10.681 1.878 0.219 1.00 95.31 73 VAL A CA 1
ATOM 579 C C . VAL A 1 73 ? -9.642 2.578 -0.651 1.00 95.31 73 VAL A C 1
ATOM 581 O O . VAL A 1 73 ? -8.713 3.210 -0.159 1.00 95.31 73 VAL A O 1
ATOM 584 N N . GLY A 1 74 ? -9.767 2.445 -1.969 1.00 94.94 74 GLY A N 1
ATOM 585 C CA . GLY A 1 74 ? -8.857 3.070 -2.927 1.00 94.94 74 GLY A CA 1
ATOM 586 C C . GLY A 1 74 ? -8.992 2.489 -4.333 1.00 94.94 74 GLY A C 1
ATOM 587 O O . GLY A 1 74 ? -9.823 1.600 -4.555 1.00 94.94 74 GLY A O 1
ATOM 588 N N . PRO A 1 75 ? -8.171 2.943 -5.295 1.00 93.00 75 PRO A N 1
ATOM 589 C CA . PRO A 1 75 ? -8.147 2.398 -6.653 1.00 93.00 75 PRO A CA 1
ATOM 590 C C . PRO A 1 75 ? -7.895 0.882 -6.676 1.00 93.00 75 PRO A C 1
ATOM 592 O O . PRO A 1 75 ? -7.340 0.319 -5.731 1.00 93.00 75 PRO A O 1
ATOM 595 N N . CYS A 1 76 ? -8.320 0.200 -7.745 1.00 88.81 76 CYS A N 1
ATOM 596 C CA . CYS A 1 76 ? -8.120 -1.251 -7.894 1.00 88.81 76 CYS A CA 1
ATOM 597 C C . CYS A 1 76 ? -6.639 -1.636 -8.017 1.00 88.81 76 CYS A C 1
ATOM 599 O O . CYS A 1 76 ? -6.225 -2.668 -7.501 1.00 88.81 76 CYS A O 1
ATOM 601 N N . SER A 1 77 ? -5.855 -0.785 -8.674 1.00 88.94 77 SER A N 1
ATOM 602 C CA . SER A 1 77 ? -4.403 -0.865 -8.807 1.00 88.94 77 SER A CA 1
ATOM 603 C C . SER A 1 77 ? -3.871 0.518 -9.171 1.00 88.94 77 SER A C 1
ATOM 605 O O . SER A 1 77 ? -4.506 1.218 -9.967 1.00 88.94 77 SER A O 1
ATOM 607 N N . ILE A 1 78 ? -2.704 0.889 -8.663 1.00 92.19 78 ILE A N 1
ATOM 608 C CA . ILE A 1 78 ? -2.044 2.145 -9.009 1.00 92.19 78 ILE A CA 1
ATOM 609 C C . ILE A 1 78 ? -1.221 1.956 -10.274 1.00 92.19 78 ILE A C 1
ATOM 611 O O . ILE A 1 78 ? -0.319 1.128 -10.281 1.00 92.19 78 ILE A O 1
ATOM 615 N N . HIS A 1 79 ? -1.518 2.743 -11.306 1.00 91.75 79 HIS A N 1
ATOM 616 C CA . HIS A 1 79 ? -0.717 2.859 -12.531 1.00 91.75 79 HIS A CA 1
ATOM 617 C C . HIS A 1 79 ? -0.167 4.278 -12.730 1.00 91.75 79 HIS A C 1
ATOM 619 O O . HIS A 1 79 ? 0.897 4.434 -13.308 1.00 91.75 79 HIS A O 1
ATOM 625 N N . ASP A 1 80 ? -0.849 5.295 -12.194 1.00 95.12 80 ASP A N 1
ATOM 626 C CA . ASP A 1 80 ? -0.393 6.684 -12.182 1.00 95.12 80 ASP A CA 1
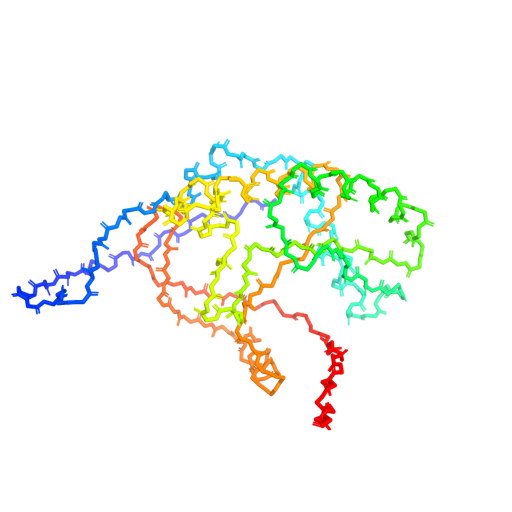ATOM 627 C C . ASP A 1 80 ? -0.184 7.164 -10.730 1.00 95.12 80 ASP A C 1
ATOM 629 O O . ASP A 1 80 ? -1.162 7.350 -9.992 1.00 95.12 80 ASP A O 1
ATOM 633 N N . PRO A 1 81 ? 1.075 7.366 -10.292 1.00 95.25 81 PRO A N 1
ATOM 634 C CA . PRO A 1 81 ? 1.383 7.892 -8.965 1.00 95.25 81 PRO A CA 1
ATOM 635 C C . PRO A 1 81 ? 0.802 9.285 -8.687 1.00 95.25 81 PRO A C 1
ATOM 637 O O . PRO A 1 81 ? 0.456 9.572 -7.540 1.00 95.25 81 PRO A O 1
ATOM 640 N N . LYS A 1 82 ? 0.669 10.150 -9.701 1.00 96.50 82 LYS A N 1
ATOM 641 C CA . LYS A 1 82 ? 0.141 11.511 -9.512 1.00 96.50 82 LYS A CA 1
ATOM 642 C C . LYS A 1 82 ? -1.348 11.463 -9.198 1.00 96.50 82 LYS A C 1
ATOM 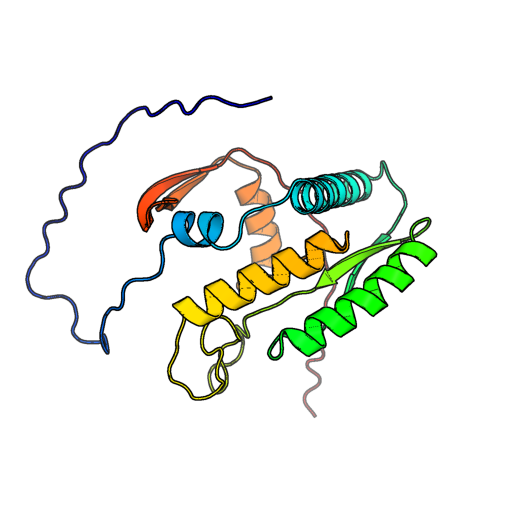644 O O . LYS A 1 82 ? -1.764 11.969 -8.157 1.00 96.50 82 LYS A O 1
ATOM 649 N N . ALA A 1 83 ? -2.124 10.759 -10.022 1.00 97.56 83 ALA A N 1
ATOM 650 C CA . ALA A 1 83 ? -3.546 10.538 -9.766 1.00 97.56 83 ALA A CA 1
ATOM 651 C C . ALA A 1 83 ? -3.790 9.828 -8.420 1.00 97.56 83 ALA A C 1
ATOM 653 O O . ALA A 1 83 ? -4.749 10.136 -7.707 1.00 97.56 83 ALA A O 1
ATOM 654 N N . ALA A 1 84 ? -2.907 8.901 -8.031 1.00 97.31 84 ALA A N 1
ATOM 655 C CA . ALA A 1 84 ? -2.979 8.252 -6.725 1.00 97.31 84 ALA A CA 1
ATOM 656 C C . ALA A 1 84 ? -2.788 9.242 -5.565 1.00 97.31 84 ALA A C 1
ATOM 658 O O . ALA A 1 84 ? -3.512 9.162 -4.572 1.00 97.31 84 ALA A O 1
ATOM 659 N N . LEU A 1 85 ? -1.855 10.189 -5.688 1.00 97.94 85 LEU A N 1
ATOM 660 C CA . LEU A 1 85 ? -1.634 11.214 -4.671 1.00 97.94 85 LEU A CA 1
ATOM 661 C C . LEU A 1 85 ? -2.801 12.209 -4.598 1.00 97.94 85 LEU A C 1
ATOM 663 O O . LEU A 1 85 ? -3.240 12.556 -3.503 1.00 97.94 85 LEU A O 1
ATOM 667 N N . GLU A 1 86 ? -3.370 12.607 -5.736 1.00 98.31 86 GLU A N 1
ATOM 668 C CA . GLU A 1 86 ? -4.585 13.436 -5.767 1.00 98.31 86 GLU A CA 1
ATOM 669 C C . GLU A 1 86 ? -5.768 12.746 -5.075 1.00 98.31 86 GLU A C 1
ATOM 671 O O . GLU A 1 86 ? -6.505 13.369 -4.304 1.00 98.31 86 GLU A O 1
ATOM 676 N N . TYR A 1 87 ? -5.938 11.443 -5.315 1.00 98.44 87 TYR A N 1
ATOM 677 C CA . TYR A 1 87 ? -6.925 10.635 -4.606 1.00 98.44 87 TYR A CA 1
ATOM 678 C C . TYR A 1 87 ? -6.644 10.608 -3.099 1.00 98.44 87 TYR A C 1
ATOM 680 O O . TYR A 1 87 ? -7.567 10.786 -2.304 1.00 98.44 87 TYR A O 1
ATOM 688 N N . ALA A 1 88 ? -5.382 10.430 -2.698 1.00 98.25 88 ALA A N 1
ATOM 689 C CA . ALA A 1 88 ? -4.981 10.395 -1.294 1.00 98.25 88 ALA A CA 1
ATOM 690 C C . ALA A 1 88 ? -5.315 11.701 -0.560 1.00 98.25 88 ALA A C 1
ATOM 692 O O . ALA A 1 88 ? -5.819 11.655 0.560 1.00 98.25 88 ALA A O 1
ATOM 693 N N . VAL A 1 89 ? -5.104 12.857 -1.198 1.00 98.38 89 VAL A N 1
ATOM 694 C CA . VAL A 1 89 ? -5.464 14.167 -0.630 1.00 98.38 89 VAL A CA 1
ATOM 695 C C . VAL A 1 89 ? -6.970 14.256 -0.367 1.00 98.38 89 VAL A C 1
ATOM 697 O O . VAL A 1 89 ? -7.387 14.620 0.734 1.00 98.38 89 VAL A O 1
ATOM 700 N N . LYS A 1 90 ? -7.800 13.857 -1.339 1.00 98.31 90 LYS A N 1
ATOM 701 C CA . LYS A 1 90 ? -9.267 13.846 -1.183 1.00 98.31 90 LYS A CA 1
ATOM 702 C C . LYS A 1 90 ? -9.713 12.863 -0.098 1.00 98.31 90 LYS A C 1
ATOM 704 O O . LYS A 1 90 ? -10.555 13.195 0.733 1.00 98.31 90 LYS A O 1
ATOM 709 N N . LEU A 1 91 ? -9.124 11.667 -0.076 1.00 98.19 91 LEU A N 1
ATOM 710 C CA . LEU A 1 91 ? -9.439 10.637 0.911 1.00 98.19 91 LEU A CA 1
ATOM 711 C C . LEU A 1 91 ? -9.028 11.060 2.327 1.00 98.19 91 LEU A C 1
ATOM 713 O O . LEU A 1 91 ? -9.751 10.777 3.278 1.00 98.19 91 LEU A O 1
ATOM 717 N N . LYS A 1 92 ? -7.900 11.762 2.477 1.00 97.88 92 LYS A N 1
ATOM 718 C CA . LYS A 1 92 ? -7.449 12.302 3.764 1.00 97.88 92 LYS A CA 1
ATOM 719 C C . LYS A 1 92 ? -8.447 13.308 4.333 1.00 97.88 92 LYS A C 1
ATOM 721 O O . LYS A 1 92 ? -8.773 13.202 5.510 1.00 97.88 92 LYS A O 1
ATOM 726 N N . ALA A 1 93 ? -8.967 14.219 3.510 1.00 97.56 93 ALA A N 1
ATOM 727 C CA . ALA A 1 93 ? -9.989 15.168 3.948 1.00 97.56 93 ALA A CA 1
ATOM 728 C C . ALA A 1 93 ? -11.254 14.449 4.455 1.00 97.56 93 ALA A C 1
ATOM 730 O O . ALA A 1 93 ? -11.753 14.763 5.531 1.00 97.56 93 ALA A O 1
ATOM 731 N N . LEU A 1 94 ? -11.724 13.426 3.730 1.00 96.56 94 LEU A N 1
ATOM 732 C CA . LEU A 1 94 ? -12.870 12.614 4.161 1.00 96.56 94 LEU A CA 1
ATOM 733 C C . LEU A 1 94 ? -12.580 11.823 5.441 1.00 96.56 94 LEU A C 1
ATOM 735 O O . LEU A 1 94 ? -13.428 11.754 6.328 1.00 96.56 94 LEU A O 1
ATOM 739 N N . ARG A 1 95 ? -11.376 11.253 5.564 1.00 96.19 95 ARG A N 1
ATOM 740 C CA . ARG A 1 95 ? -10.948 10.538 6.772 1.00 96.19 95 ARG A CA 1
ATOM 741 C C . ARG A 1 95 ? -11.044 11.429 8.002 1.00 96.19 95 ARG A C 1
ATOM 743 O O . ARG A 1 95 ? -11.503 10.954 9.029 1.00 96.19 95 ARG A O 1
ATOM 750 N N . ASP A 1 96 ? -10.628 12.686 7.889 1.00 96.00 96 ASP A N 1
ATOM 751 C CA . ASP A 1 96 ? -10.674 13.622 9.013 1.00 96.00 96 ASP A CA 1
ATOM 752 C C . ASP A 1 96 ? -12.108 13.945 9.431 1.00 96.00 96 ASP A C 1
ATOM 754 O O . ASP A 1 96 ? -12.387 14.068 10.616 1.00 96.00 96 ASP A O 1
ATOM 758 N N . THR A 1 97 ? -13.040 14.033 8.478 1.00 97.81 97 THR A N 1
ATOM 759 C CA . THR A 1 97 ? -14.456 14.280 8.796 1.00 97.81 97 THR A CA 1
ATOM 760 C C . THR A 1 97 ? -15.176 13.081 9.411 1.00 97.81 97 THR A C 1
ATOM 762 O O . THR A 1 97 ? -16.198 13.260 10.066 1.00 97.81 97 THR A O 1
ATOM 765 N N . LEU A 1 98 ? -14.664 11.870 9.186 1.00 96.50 98 LEU A N 1
ATOM 766 C CA . LEU A 1 98 ? -15.288 10.608 9.594 1.00 96.50 98 LEU A CA 1
ATOM 767 C C . LEU A 1 98 ? -14.529 9.935 10.748 1.00 96.50 98 LEU A C 1
ATOM 769 O O . LEU A 1 98 ? -14.817 8.786 11.077 1.00 96.50 98 LEU A O 1
ATOM 773 N N . ASP A 1 99 ? -13.550 10.620 11.345 1.00 95.06 99 ASP A N 1
ATOM 774 C CA . ASP A 1 99 ? -12.567 10.027 12.258 1.00 95.06 99 ASP A CA 1
ATOM 775 C C . ASP A 1 99 ? -13.171 9.447 13.545 1.00 95.06 99 ASP A C 1
ATOM 777 O O . ASP A 1 99 ? -12.574 8.544 14.140 1.00 95.06 99 ASP A O 1
ATOM 781 N N . LYS A 1 100 ? -14.355 9.933 13.930 1.00 96.94 100 LYS A N 1
ATOM 782 C CA . LYS A 1 100 ? -15.139 9.470 15.079 1.00 96.94 100 LYS A CA 1
ATOM 783 C C . LYS A 1 100 ? -15.696 8.068 14.901 1.00 96.94 100 LYS A C 1
ATOM 785 O O . LYS A 1 100 ? -15.728 7.332 15.874 1.00 96.94 100 LYS A O 1
ATOM 790 N N . ASP A 1 101 ? -16.090 7.710 13.681 1.00 96.94 101 ASP A N 1
ATOM 791 C CA . ASP A 1 101 ? -16.818 6.466 13.401 1.00 96.94 101 ASP A CA 1
ATOM 792 C C . ASP A 1 101 ? -15.989 5.490 12.555 1.00 96.94 101 ASP A C 1
ATOM 794 O O . ASP A 1 101 ? -16.161 4.272 12.640 1.00 96.94 101 ASP A O 1
ATOM 798 N N . LEU A 1 102 ? -15.072 6.004 11.727 1.00 97.06 102 LEU A N 1
ATOM 799 C CA . LEU A 1 102 ? -14.334 5.219 10.743 1.00 97.06 102 LEU A CA 1
ATOM 800 C C . LEU A 1 102 ? -12.821 5.409 10.869 1.00 97.06 102 LEU A C 1
ATOM 802 O O . LEU A 1 102 ? -12.293 6.523 10.853 1.00 97.06 102 LEU A O 1
ATOM 806 N N . LEU A 1 103 ? -12.097 4.292 10.834 1.00 97.06 103 LEU A N 1
ATOM 807 C CA . LEU A 1 103 ? -10.673 4.277 10.526 1.00 97.06 103 LEU A CA 1
ATOM 808 C C . LEU A 1 103 ? -10.473 4.009 9.033 1.00 97.06 103 LEU A C 1
ATOM 810 O O . LEU A 1 103 ? -10.386 2.863 8.585 1.00 97.06 103 LEU A O 1
ATOM 814 N N . VAL A 1 104 ? -10.370 5.082 8.252 1.00 96.69 104 VAL A N 1
ATOM 815 C CA . VAL A 1 104 ? -10.100 4.989 6.812 1.00 96.69 104 VAL A CA 1
ATOM 816 C C . VAL A 1 104 ? -8.619 4.685 6.555 1.00 96.69 104 VAL A C 1
ATOM 818 O O . VAL A 1 104 ? -7.731 5.411 7.013 1.00 96.69 104 VAL A O 1
ATOM 821 N N . VAL A 1 105 ? -8.362 3.634 5.776 1.00 96.44 105 VAL A N 1
ATOM 822 C CA . VAL A 1 105 ? -7.042 3.193 5.308 1.00 96.44 105 VAL A CA 1
ATOM 823 C C . VAL A 1 105 ? -7.046 3.172 3.782 1.00 96.44 105 VAL A C 1
ATOM 825 O O . VAL A 1 105 ? -7.898 2.537 3.158 1.00 96.44 105 VAL A O 1
ATOM 828 N N . MET A 1 106 ? -6.083 3.849 3.156 1.00 96.88 106 MET A N 1
ATOM 829 C CA . MET A 1 106 ? -5.998 3.873 1.699 1.00 96.88 106 MET A CA 1
ATOM 830 C C . MET A 1 106 ? -5.494 2.535 1.161 1.00 96.88 106 MET A C 1
ATOM 832 O O . MET A 1 106 ? -4.424 2.058 1.538 1.00 96.88 106 MET A O 1
ATOM 836 N N . ARG A 1 107 ? -6.235 1.947 0.226 1.00 95.19 107 ARG A N 1
ATOM 837 C CA . ARG A 1 107 ? -5.803 0.777 -0.538 1.00 95.19 107 ARG A CA 1
ATOM 838 C C . ARG A 1 107 ? -4.804 1.195 -1.617 1.00 95.19 107 ARG A C 1
ATOM 840 O O . ARG A 1 107 ? -5.155 1.974 -2.503 1.00 95.19 107 ARG A O 1
ATOM 847 N N . VAL A 1 108 ? -3.595 0.637 -1.580 1.00 92.50 108 VAL A N 1
ATOM 848 C CA . VAL A 1 108 ? -2.540 0.887 -2.576 1.00 92.50 108 VAL A CA 1
ATOM 849 C C . VAL A 1 108 ? -2.002 -0.444 -3.078 1.00 92.50 108 VAL A C 1
ATOM 851 O O . VAL A 1 108 ? -1.228 -1.097 -2.387 1.00 92.50 108 VAL A O 1
ATOM 854 N N . TYR A 1 109 ? -2.425 -0.859 -4.273 1.00 90.75 109 TYR A N 1
ATOM 855 C CA . TYR A 1 109 ? -1.975 -2.103 -4.905 1.00 90.75 109 TYR A CA 1
ATOM 856 C C . TYR A 1 109 ? -1.128 -1.782 -6.131 1.00 90.75 109 TYR A C 1
ATOM 858 O O . TYR A 1 109 ? -1.603 -1.120 -7.053 1.00 90.75 109 TYR A O 1
ATOM 866 N N . PHE A 1 110 ? 0.116 -2.254 -6.146 1.00 88.00 110 PHE A N 1
ATOM 867 C CA . PHE A 1 110 ? 1.033 -2.041 -7.268 1.00 88.00 110 PHE A CA 1
ATOM 868 C C . PHE A 1 110 ? 0.992 -3.151 -8.304 1.00 88.00 110 PHE A C 1
ATOM 870 O O . PHE A 1 110 ? 1.465 -2.944 -9.413 1.00 88.00 110 PHE A O 1
ATOM 877 N N . GLU A 1 111 ? 0.432 -4.305 -7.960 1.00 79.50 111 GLU A N 1
ATOM 878 C CA . GLU A 1 111 ? 0.446 -5.499 -8.796 1.00 79.50 111 GLU A CA 1
ATOM 879 C C . GLU A 1 111 ? -0.965 -5.934 -9.176 1.00 79.50 111 GLU A C 1
ATOM 881 O O . GLU A 1 111 ? -1.949 -5.643 -8.490 1.00 79.50 111 GLU A O 1
ATOM 886 N N . LYS A 1 112 ? -1.049 -6.664 -10.288 1.00 74.81 112 LYS A N 1
ATOM 887 C CA . LYS A 1 112 ? -2.262 -7.353 -10.728 1.00 74.81 112 LYS A CA 1
ATOM 888 C C . LYS A 1 112 ? -1.967 -8.852 -10.807 1.00 74.81 112 LYS A C 1
ATOM 890 O O . LYS A 1 112 ? -1.658 -9.348 -11.884 1.00 74.81 112 LYS A O 1
ATOM 895 N N . PRO A 1 113 ? -2.069 -9.597 -9.696 1.00 62.91 113 PRO A N 1
ATOM 896 C CA . PRO A 1 113 ? -1.649 -11.002 -9.656 1.00 62.91 113 PRO A CA 1
ATOM 897 C C . PRO A 1 113 ? -2.495 -11.922 -10.542 1.00 62.91 113 PRO A C 1
ATOM 899 O O . PRO A 1 113 ? -2.056 -12.993 -10.941 1.00 62.91 113 PRO A O 1
ATOM 902 N N . ARG A 1 114 ? -3.718 -11.501 -10.886 1.00 62.09 114 ARG A N 1
ATOM 903 C CA . ARG A 1 114 ? -4.671 -12.315 -11.653 1.00 62.09 114 ARG A CA 1
ATOM 904 C C . ARG A 1 114 ? -4.598 -12.118 -13.172 1.00 62.09 114 ARG A C 1
ATOM 906 O O . ARG A 1 114 ? -5.428 -12.678 -13.881 1.00 62.09 114 ARG A O 1
ATOM 913 N N . THR A 1 115 ? -3.636 -11.350 -13.692 1.00 60.62 115 THR A N 1
ATOM 914 C CA . THR A 1 115 ? -3.471 -11.161 -15.142 1.00 60.62 115 THR A CA 1
ATOM 915 C C . THR A 1 115 ? -2.410 -12.117 -15.687 1.00 60.62 115 THR A C 1
ATOM 917 O O . THR A 1 115 ? -1.210 -11.913 -15.518 1.00 60.62 115 THR A O 1
ATOM 920 N N . THR A 1 116 ? -2.827 -13.189 -16.368 1.00 61.25 116 THR A N 1
ATOM 921 C CA . THR A 1 116 ? -1.902 -14.077 -17.103 1.00 61.25 116 THR A CA 1
ATOM 922 C C . THR A 1 116 ? -1.291 -13.347 -18.301 1.00 61.25 116 THR A C 1
ATOM 924 O O . THR A 1 116 ? -0.076 -13.400 -18.499 1.00 61.25 116 THR A O 1
ATOM 927 N N . VAL A 1 117 ? -2.106 -12.555 -19.001 1.00 67.00 117 VAL A N 1
ATOM 928 C CA . VAL A 1 117 ? -1.732 -11.650 -20.099 1.00 67.00 117 VAL A CA 1
ATOM 929 C C . VAL A 1 117 ? -2.042 -10.192 -19.737 1.00 67.00 117 VAL A C 1
ATOM 931 O O . VAL A 1 117 ? -2.997 -9.920 -19.010 1.00 67.00 117 VAL A O 1
ATOM 934 N N . GLY A 1 118 ? -1.236 -9.253 -20.238 1.00 76.50 118 GLY A N 1
ATOM 935 C CA . GLY A 1 118 ? -1.391 -7.813 -19.998 1.00 76.50 118 GLY A CA 1
ATOM 936 C C . GLY A 1 118 ? -0.464 -7.240 -18.919 1.00 76.50 118 GLY A C 1
ATOM 937 O O . GLY A 1 118 ? 0.432 -7.921 -18.416 1.00 76.50 118 GLY A O 1
ATOM 938 N N . TRP A 1 119 ? -0.680 -5.963 -18.588 1.00 84.00 119 TRP A N 1
ATOM 939 C CA . TRP A 1 119 ? 0.169 -5.194 -17.675 1.00 84.00 119 TRP A CA 1
ATOM 940 C C . TRP A 1 119 ? 0.248 -5.825 -16.276 1.00 84.00 119 TRP A C 1
ATOM 942 O O . TRP A 1 119 ? -0.774 -6.159 -15.665 1.00 84.00 119 TRP A O 1
ATOM 952 N N . LYS A 1 120 ? 1.479 -5.982 -15.776 1.00 79.69 120 LYS A N 1
ATOM 953 C CA . LYS A 1 120 ? 1.810 -6.724 -14.545 1.00 79.69 120 LYS A CA 1
ATOM 954 C C . LYS A 1 120 ? 1.866 -5.851 -13.289 1.00 79.69 120 LYS A C 1
ATOM 956 O O . LYS A 1 120 ? 2.077 -6.372 -12.194 1.00 79.69 120 LYS A O 1
ATOM 961 N N . GLY A 1 121 ? 1.644 -4.547 -13.436 1.00 87.00 121 GLY A N 1
ATOM 962 C CA . GLY A 1 121 ? 1.632 -3.592 -12.334 1.00 87.00 121 GLY A CA 1
ATOM 963 C C . GLY A 1 121 ? 2.807 -2.617 -12.344 1.00 87.00 121 GLY A C 1
ATOM 964 O O . GLY A 1 121 ? 3.791 -2.832 -13.046 1.00 87.00 121 GLY A O 1
ATOM 965 N N . LEU A 1 122 ? 2.705 -1.557 -11.539 1.00 88.56 122 LEU A N 1
ATOM 966 C CA . LEU A 1 122 ? 3.641 -0.428 -11.508 1.00 88.56 122 LEU A CA 1
ATOM 967 C C . LEU A 1 122 ? 5.054 -0.842 -11.095 1.00 88.56 122 LEU A C 1
ATOM 969 O O . LEU A 1 122 ? 6.022 -0.316 -11.629 1.00 88.56 122 LEU A O 1
ATOM 973 N N . ILE A 1 123 ? 5.182 -1.781 -10.152 1.00 89.69 123 ILE A N 1
ATOM 974 C CA . ILE A 1 123 ? 6.504 -2.282 -9.755 1.00 89.69 123 ILE A CA 1
ATOM 975 C C . ILE A 1 123 ? 7.138 -3.056 -10.909 1.00 89.69 123 ILE A C 1
ATOM 977 O O . ILE A 1 123 ? 8.316 -2.872 -11.185 1.00 89.69 123 ILE A O 1
ATOM 981 N N . ASN A 1 124 ? 6.361 -3.901 -11.588 1.00 88.12 124 ASN A N 1
ATOM 982 C CA . ASN A 1 124 ? 6.884 -4.763 -12.638 1.00 88.12 124 ASN A CA 1
ATOM 983 C C . ASN A 1 124 ? 7.193 -3.995 -13.920 1.00 88.12 124 ASN A C 1
ATOM 985 O O . ASN A 1 124 ? 8.229 -4.248 -14.517 1.00 88.12 124 ASN A O 1
ATOM 989 N N . ASP A 1 125 ? 6.318 -3.083 -14.336 1.00 90.12 125 ASP A N 1
ATOM 990 C CA . ASP A 1 125 ? 6.394 -2.383 -15.618 1.00 90.12 125 ASP A CA 1
ATOM 991 C C . ASP A 1 125 ? 5.912 -0.925 -15.469 1.00 90.12 125 ASP A C 1
ATOM 993 O O . ASP A 1 125 ? 4.777 -0.601 -15.831 1.00 90.12 125 ASP A O 1
ATOM 997 N N . PRO A 1 126 ? 6.730 -0.039 -14.866 1.00 92.06 126 PRO A N 1
ATOM 998 C CA . PRO A 1 126 ? 6.307 1.316 -14.501 1.00 92.06 126 PRO A CA 1
ATOM 999 C C . PRO A 1 126 ? 5.991 2.219 -15.696 1.00 92.06 126 PRO A C 1
ATOM 1001 O O . PRO A 1 126 ? 5.240 3.177 -15.541 1.00 92.06 126 PRO A O 1
ATOM 1004 N N . ASP A 1 127 ? 6.568 1.926 -16.861 1.00 92.56 127 ASP A N 1
ATOM 1005 C CA . ASP A 1 127 ? 6.416 2.712 -18.088 1.00 92.56 127 ASP A CA 1
ATOM 1006 C C . ASP A 1 127 ? 5.315 2.173 -19.014 1.00 92.56 127 ASP A C 1
ATOM 1008 O O . ASP A 1 127 ? 4.970 2.819 -20.000 1.00 92.56 127 ASP A O 1
ATOM 1012 N N . ILE A 1 128 ? 4.711 1.027 -18.665 1.00 90.31 128 ILE A N 1
ATOM 1013 C CA . ILE A 1 128 ? 3.651 0.361 -19.444 1.00 90.31 128 ILE A CA 1
ATOM 1014 C C . ILE A 1 128 ? 4.112 0.078 -20.889 1.00 90.31 128 ILE A C 1
ATOM 1016 O O . ILE A 1 128 ? 3.343 0.165 -21.846 1.00 90.31 128 ILE A O 1
ATOM 1020 N N . ASP A 1 129 ? 5.392 -0.249 -21.053 1.00 91.25 129 ASP A N 1
ATOM 1021 C CA . ASP A 1 129 ? 6.042 -0.484 -22.345 1.00 91.25 129 ASP A CA 1
ATOM 1022 C C . ASP A 1 129 ? 6.638 -1.896 -22.458 1.00 91.25 129 ASP A C 1
ATOM 1024 O O . ASP A 1 129 ? 7.209 -2.258 -23.490 1.00 91.25 129 ASP A O 1
ATOM 1028 N N . GLY A 1 130 ? 6.490 -2.720 -21.415 1.00 88.19 130 GLY A N 1
ATOM 1029 C CA . GLY A 1 130 ? 7.019 -4.078 -21.375 1.00 88.19 130 GLY A CA 1
ATOM 1030 C C . GLY A 1 130 ? 8.536 -4.152 -21.183 1.00 88.19 130 GLY A C 1
ATOM 1031 O O . GLY A 1 130 ? 9.113 -5.222 -21.382 1.00 88.19 130 GLY A O 1
ATOM 1032 N N . THR A 1 131 ? 9.208 -3.064 -20.789 1.00 88.75 131 THR A N 1
ATOM 1033 C CA . THR A 1 131 ? 10.661 -3.071 -20.507 1.00 88.75 131 THR A CA 1
ATOM 1034 C C . THR A 1 131 ? 11.017 -3.757 -19.186 1.00 88.75 131 THR A C 1
ATOM 1036 O O . THR A 1 131 ? 12.161 -4.190 -18.973 1.00 88.75 131 THR A O 1
ATOM 1039 N N . PHE A 1 132 ? 10.032 -3.882 -18.296 1.00 87.75 132 PHE A N 1
ATOM 1040 C CA . PHE A 1 132 ? 10.154 -4.463 -16.963 1.00 87.75 132 PHE A CA 1
ATOM 1041 C C . PHE A 1 132 ? 11.245 -3.810 -16.102 1.00 87.75 132 PHE A C 1
ATOM 1043 O O . PHE A 1 132 ? 12.120 -4.484 -15.539 1.00 87.75 132 PHE A O 1
ATOM 1050 N N . ASN A 1 133 ? 11.237 -2.476 -16.025 1.00 90.62 133 ASN A N 1
ATOM 1051 C CA . ASN A 1 133 ? 12.182 -1.724 -15.202 1.00 90.62 133 ASN A CA 1
ATOM 1052 C C . ASN A 1 133 ? 11.808 -1.767 -13.706 1.00 90.62 133 ASN A C 1
ATOM 1054 O O . ASN A 1 133 ? 11.358 -0.779 -13.120 1.00 90.62 133 ASN A O 1
ATOM 1058 N N . ILE A 1 134 ? 12.033 -2.923 -13.076 1.00 87.94 134 ILE A N 1
ATOM 1059 C CA . ILE A 1 134 ? 11.627 -3.189 -11.686 1.00 87.94 134 ILE A CA 1
ATOM 1060 C C . ILE A 1 134 ? 12.288 -2.227 -10.690 1.00 87.94 134 ILE A C 1
ATOM 1062 O O . ILE A 1 134 ? 11.645 -1.762 -9.753 1.00 87.94 134 ILE A O 1
ATOM 1066 N N . ASN A 1 135 ? 13.555 -1.859 -10.902 1.00 88.06 135 ASN A N 1
ATOM 1067 C CA . ASN A 1 135 ? 14.257 -0.925 -10.013 1.00 88.06 135 ASN A CA 1
ATOM 1068 C C . ASN A 1 135 ? 13.606 0.468 -10.012 1.00 88.06 135 ASN A C 1
ATOM 1070 O O . ASN A 1 135 ? 13.480 1.090 -8.954 1.00 88.06 135 ASN A O 1
ATOM 1074 N N . LYS A 1 136 ? 13.148 0.945 -11.177 1.00 92.94 136 LYS A N 1
ATOM 1075 C CA . LYS A 1 136 ? 12.348 2.172 -11.274 1.00 92.94 136 LYS A CA 1
ATOM 1076 C C . LYS A 1 136 ? 10.988 1.999 -10.595 1.00 92.94 136 LYS A C 1
ATOM 1078 O O . LYS A 1 136 ? 10.586 2.873 -9.829 1.00 92.94 136 LYS A O 1
ATOM 1083 N N . GLY A 1 137 ? 10.320 0.868 -10.814 1.00 90.38 137 GLY A N 1
ATOM 1084 C CA . GLY A 1 137 ? 9.033 0.558 -10.190 1.00 90.38 137 GLY A CA 1
ATOM 1085 C C . GLY A 1 137 ? 9.089 0.542 -8.656 1.00 90.38 137 GLY A C 1
ATOM 1086 O O . GLY A 1 137 ? 8.245 1.154 -8.004 1.00 90.38 137 GLY A O 1
ATOM 1087 N N . LEU A 1 138 ? 10.122 -0.073 -8.069 1.00 88.94 138 LEU A N 1
ATOM 1088 C CA . LEU A 1 138 ? 10.359 -0.094 -6.619 1.00 88.94 138 LEU A CA 1
ATOM 1089 C C . LEU A 1 138 ? 10.585 1.310 -6.042 1.00 88.94 138 LEU A C 1
ATOM 1091 O O . LEU A 1 138 ? 10.046 1.631 -4.979 1.00 88.94 138 LEU A O 1
ATOM 1095 N N . ARG A 1 139 ? 11.346 2.159 -6.747 1.00 90.44 139 ARG A N 1
ATOM 1096 C CA . ARG A 1 139 ? 11.548 3.562 -6.360 1.00 90.44 139 ARG A CA 1
ATOM 1097 C C . ARG A 1 139 ? 10.224 4.327 -6.355 1.00 90.44 139 ARG A C 1
ATOM 1099 O O . ARG A 1 139 ? 9.870 4.895 -5.326 1.00 90.44 139 ARG A O 1
ATOM 1106 N N . LEU A 1 140 ? 9.471 4.275 -7.456 1.00 92.38 140 LEU A N 1
ATOM 1107 C CA . LEU A 1 140 ? 8.182 4.965 -7.588 1.00 92.38 140 LEU A CA 1
ATOM 1108 C C . LEU A 1 140 ? 7.173 4.503 -6.530 1.00 92.38 140 LEU A C 1
ATOM 1110 O O . LEU A 1 140 ? 6.487 5.323 -5.920 1.00 92.38 140 LEU A O 1
ATOM 1114 N N . ALA A 1 141 ? 7.104 3.195 -6.271 1.00 90.88 141 ALA A N 1
ATOM 1115 C CA . ALA A 1 141 ? 6.246 2.639 -5.232 1.00 90.88 141 ALA A CA 1
ATOM 1116 C C . ALA A 1 141 ? 6.619 3.180 -3.843 1.00 90.88 141 ALA A C 1
ATOM 1118 O O . ALA A 1 141 ? 5.746 3.607 -3.084 1.00 90.88 141 ALA A O 1
ATOM 1119 N N . ARG A 1 142 ? 7.917 3.211 -3.513 1.00 92.62 142 ARG A N 1
ATOM 1120 C CA . ARG A 1 142 ? 8.414 3.725 -2.230 1.00 92.62 142 ARG A CA 1
ATOM 1121 C C . ARG A 1 142 ? 8.142 5.223 -2.065 1.00 92.62 142 ARG A C 1
ATOM 1123 O O . ARG A 1 142 ? 7.706 5.621 -0.984 1.00 92.62 142 ARG A O 1
ATOM 1130 N N . GLU A 1 143 ? 8.377 6.021 -3.105 1.00 94.88 143 GLU A N 1
ATOM 1131 C CA . GLU A 1 143 ? 8.098 7.464 -3.133 1.00 94.88 143 GLU A CA 1
ATOM 1132 C C . GLU A 1 143 ? 6.610 7.746 -2.926 1.00 94.88 143 GLU A C 1
ATOM 1134 O O . GLU A 1 143 ? 6.253 8.546 -2.060 1.00 94.88 143 GLU A O 1
ATOM 1139 N N . LEU 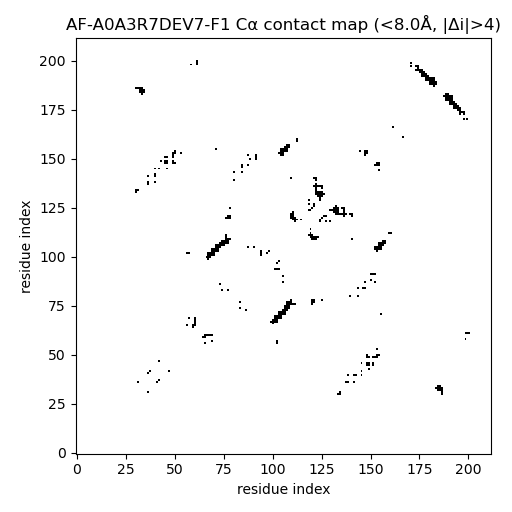A 1 144 ? 5.736 7.030 -3.640 1.00 95.06 144 LEU A N 1
ATOM 1140 C CA . LEU A 1 144 ? 4.292 7.187 -3.498 1.00 95.06 144 LEU A CA 1
ATOM 1141 C C . LEU A 1 144 ? 3.812 6.826 -2.087 1.00 95.06 144 LEU A C 1
ATOM 1143 O O . LEU A 1 144 ? 3.068 7.592 -1.476 1.00 95.06 144 LEU A O 1
ATOM 1147 N N . LEU A 1 145 ? 4.245 5.680 -1.548 1.00 94.81 145 LEU A N 1
ATOM 1148 C CA . LEU A 1 145 ? 3.883 5.269 -0.188 1.00 94.81 145 LEU A CA 1
ATOM 1149 C C . LEU A 1 145 ? 4.354 6.289 0.856 1.00 94.81 145 LEU A C 1
ATOM 1151 O O . LEU A 1 145 ? 3.595 6.619 1.768 1.00 94.81 145 LEU A O 1
ATOM 1155 N N . SER A 1 146 ? 5.581 6.806 0.712 1.00 94.12 146 SER A N 1
ATOM 1156 C CA . SER A 1 146 ? 6.089 7.889 1.561 1.00 94.12 146 SER A CA 1
ATOM 1157 C C . SER A 1 146 ? 5.201 9.123 1.474 1.00 94.12 146 SER A C 1
ATOM 1159 O O . SER A 1 146 ? 4.753 9.599 2.510 1.00 94.12 146 SER A O 1
ATOM 1161 N N . ALA A 1 147 ? 4.901 9.604 0.265 1.00 97.25 147 ALA A N 1
ATOM 1162 C CA . ALA A 1 147 ? 4.095 10.804 0.062 1.00 97.25 147 ALA A CA 1
ATOM 1163 C C . ALA A 1 147 ? 2.698 10.668 0.690 1.00 97.25 147 ALA A C 1
ATOM 1165 O O . ALA A 1 147 ? 2.261 11.559 1.413 1.00 97.25 147 ALA A O 1
ATOM 1166 N N . ILE A 1 148 ? 2.027 9.527 0.499 1.00 97.56 148 ILE A N 1
ATOM 1167 C CA . ILE A 1 148 ? 0.709 9.268 1.099 1.00 97.56 148 ILE A CA 1
ATOM 1168 C C . ILE A 1 148 ? 0.793 9.249 2.635 1.00 97.56 148 ILE A C 1
ATOM 1170 O O . ILE A 1 148 ? -0.062 9.815 3.317 1.00 97.56 148 ILE A O 1
ATOM 1174 N N . ASN A 1 149 ? 1.817 8.612 3.206 1.00 97.12 149 ASN A N 1
ATOM 1175 C CA . ASN A 1 149 ? 1.982 8.549 4.661 1.00 97.12 149 ASN A CA 1
ATOM 1176 C C . ASN A 1 149 ? 2.400 9.893 5.275 1.00 97.12 149 ASN A C 1
ATOM 1178 O O . ASN A 1 149 ? 2.029 10.166 6.420 1.00 97.12 149 ASN A O 1
ATOM 1182 N N . GLU A 1 150 ? 3.120 10.734 4.533 1.00 97.25 150 GLU A N 1
ATOM 1183 C CA . GLU A 1 150 ? 3.468 12.101 4.936 1.00 97.25 150 GLU A CA 1
ATOM 1184 C C . GLU A 1 150 ? 2.208 12.970 5.084 1.00 97.25 150 GLU A C 1
ATOM 1186 O O . GLU A 1 150 ? 2.122 13.774 6.008 1.00 97.25 150 GLU A O 1
ATOM 1191 N N . LEU A 1 151 ? 1.169 12.724 4.270 1.00 97.19 151 LEU A N 1
ATOM 1192 C CA . LEU A 1 151 ? -0.154 13.346 4.437 1.00 97.19 151 LEU A CA 1
ATOM 1193 C C . LEU A 1 151 ? -0.871 12.913 5.727 1.00 97.19 151 LEU A C 1
ATOM 1195 O O . LEU A 1 151 ? -1.944 13.425 6.029 1.00 97.19 151 LEU A O 1
A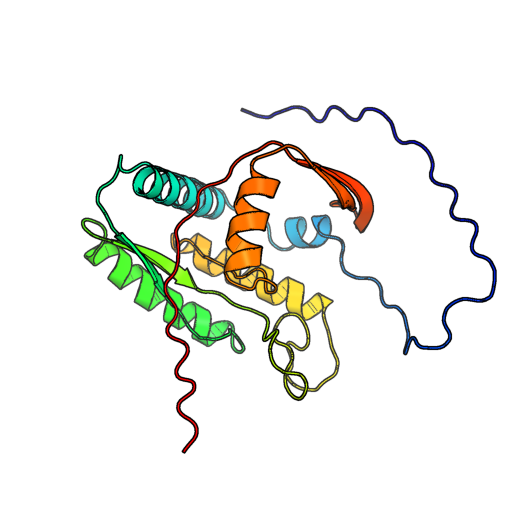TOM 1199 N N . GLY A 1 152 ? -0.346 11.943 6.479 1.00 96.50 152 GLY A N 1
ATOM 1200 C CA . GLY A 1 152 ? -1.021 11.393 7.653 1.00 96.50 152 GLY A CA 1
ATOM 1201 C C . GLY A 1 152 ? -2.011 10.270 7.341 1.00 96.50 152 GLY A C 1
ATOM 1202 O O . GLY A 1 152 ? -2.762 9.877 8.236 1.00 96.50 152 GLY A O 1
ATOM 1203 N N . LEU A 1 153 ? -2.047 9.764 6.102 1.00 97.19 153 LEU A N 1
ATOM 1204 C CA . LEU A 1 153 ? -2.981 8.726 5.656 1.00 97.19 153 LEU A CA 1
ATOM 1205 C C . LEU A 1 153 ? -2.329 7.328 5.730 1.00 97.19 153 LEU A C 1
ATOM 1207 O O . LEU A 1 153 ? -1.338 7.086 5.035 1.00 97.19 153 LEU A O 1
ATOM 1211 N N . PRO A 1 154 ? -2.847 6.392 6.554 1.00 96.69 154 PRO A N 1
ATOM 1212 C CA . PRO A 1 154 ? -2.353 5.018 6.579 1.00 96.69 154 PRO A CA 1
ATOM 1213 C C . PRO A 1 154 ? -2.690 4.282 5.278 1.00 96.69 154 PRO A C 1
ATOM 1215 O O . PRO A 1 154 ? -3.713 4.546 4.643 1.00 96.69 154 PRO A O 1
ATOM 1218 N N . VAL A 1 155 ? -1.836 3.328 4.904 1.00 93.56 155 VAL A N 1
ATOM 1219 C CA . VAL A 1 155 ? -1.959 2.546 3.669 1.00 93.56 155 VAL A CA 1
ATOM 1220 C C . VAL A 1 155 ? -2.040 1.053 3.975 1.00 93.56 155 VAL A C 1
ATOM 1222 O O . VAL A 1 155 ? -1.278 0.543 4.796 1.00 93.56 155 VAL A O 1
ATOM 1225 N N . GLY A 1 156 ? -2.930 0.357 3.269 1.00 88.06 156 GLY A N 1
ATOM 1226 C CA . GLY A 1 156 ? -2.992 -1.099 3.187 1.00 88.06 156 GLY A CA 1
ATOM 1227 C C . GLY A 1 156 ? -2.592 -1.572 1.789 1.00 88.06 156 GLY A C 1
ATOM 1228 O O . GLY A 1 156 ? -3.156 -1.117 0.791 1.00 88.06 156 GLY A O 1
ATOM 1229 N N . SER A 1 157 ? -1.638 -2.500 1.717 1.00 77.94 157 SER A N 1
ATOM 1230 C CA . SER A 1 157 ? -1.229 -3.170 0.477 1.00 77.94 157 SER A CA 1
ATOM 1231 C C . SER A 1 157 ? -1.539 -4.659 0.568 1.00 77.94 157 SER A C 1
ATOM 1233 O O . SER A 1 157 ? -1.450 -5.248 1.643 1.00 77.94 157 SER A O 1
ATOM 1235 N N . LEU A 1 158 ? -1.905 -5.260 -0.562 1.00 70.69 158 LEU A N 1
ATOM 1236 C CA . LEU A 1 158 ? -2.134 -6.696 -0.662 1.00 70.69 158 LEU A CA 1
ATOM 1237 C C . LEU A 1 158 ? -0.801 -7.433 -0.785 1.00 70.69 158 LEU A C 1
ATOM 1239 O O . LEU A 1 158 ? 0.112 -6.953 -1.458 1.00 70.69 158 LEU A O 1
ATOM 1243 N N . PHE A 1 159 ? -0.742 -8.617 -0.182 1.00 60.94 159 PHE A N 1
ATOM 1244 C CA . PHE A 1 159 ? 0.178 -9.679 -0.569 1.00 60.94 159 PHE A CA 1
ATOM 1245 C C . PHE A 1 159 ? -0.650 -10.728 -1.321 1.00 60.94 159 PHE A C 1
ATOM 1247 O O . PHE A 1 159 ? -1.681 -11.173 -0.821 1.00 60.94 159 PHE A O 1
ATOM 1254 N N . SER A 1 160 ? -0.291 -11.007 -2.570 1.00 53.84 160 SER A N 1
ATOM 1255 C CA . SER A 1 160 ? -1.264 -11.370 -3.610 1.00 53.84 160 SER A CA 1
ATOM 1256 C C . SER A 1 160 ? -1.837 -12.792 -3.611 1.00 53.84 160 SER A C 1
ATOM 1258 O O . SER A 1 160 ? -2.722 -13.057 -4.422 1.00 53.84 160 SER A O 1
ATOM 1260 N N . ASP A 1 161 ? -1.425 -13.695 -2.726 1.00 50.41 161 ASP A N 1
ATOM 1261 C CA . ASP A 1 161 ? -1.631 -15.127 -2.979 1.00 50.41 161 ASP A CA 1
ATOM 1262 C C . ASP A 1 161 ? -2.420 -15.861 -1.894 1.00 50.41 161 ASP A C 1
ATOM 1264 O O . ASP A 1 161 ? -1.865 -16.777 -1.307 1.00 50.41 161 ASP A O 1
ATOM 1268 N N . LEU A 1 162 ? -3.691 -15.537 -1.598 1.00 47.78 162 LEU A N 1
ATOM 1269 C CA . LEU A 1 162 ? -4.485 -16.429 -0.727 1.00 47.78 162 LEU A CA 1
ATOM 1270 C C . LEU A 1 162 ? -5.954 -16.630 -1.148 1.00 47.78 162 LEU A C 1
ATOM 1272 O O . LEU A 1 162 ? -6.717 -15.688 -1.355 1.00 47.78 162 LEU A O 1
ATOM 1276 N N . LEU A 1 163 ? -6.350 -17.909 -1.224 1.00 53.94 163 LEU A N 1
ATOM 1277 C CA . LEU A 1 163 ? -7.739 -18.388 -1.157 1.00 53.94 163 LEU A CA 1
ATOM 1278 C C . LEU A 1 163 ? -8.248 -18.276 0.292 1.00 53.94 163 LEU A C 1
ATOM 1280 O O . LEU A 1 163 ? -7.442 -18.338 1.207 1.00 53.94 163 LEU A O 1
ATOM 1284 N N . VAL A 1 164 ? -9.562 -18.180 0.530 1.00 50.69 164 VAL A N 1
ATOM 1285 C CA . VAL A 1 164 ? -10.124 -17.946 1.885 1.00 50.69 164 VAL A CA 1
ATOM 1286 C C . VAL A 1 164 ? -9.684 -19.000 2.912 1.00 50.69 164 VAL A C 1
ATOM 1288 O O . VAL A 1 164 ? -9.241 -18.635 3.993 1.00 50.69 164 VAL A O 1
ATOM 1291 N N . GLN A 1 165 ? -9.720 -20.293 2.571 1.00 47.03 165 GLN A N 1
ATOM 1292 C CA . GLN A 1 165 ? -9.251 -21.348 3.481 1.00 47.03 165 GLN A CA 1
ATOM 1293 C C . GLN A 1 165 ? -7.742 -21.239 3.746 1.00 47.03 165 GLN A C 1
ATOM 1295 O O . GLN A 1 165 ? -7.306 -21.294 4.889 1.00 47.03 165 GLN A O 1
ATOM 1300 N N . LEU A 1 166 ? -6.958 -20.986 2.692 1.00 58.53 166 LEU A N 1
ATOM 1301 C CA . LEU A 1 166 ? -5.522 -20.743 2.812 1.00 58.53 166 LEU A CA 1
ATOM 1302 C C . LEU A 1 166 ? -5.244 -19.502 3.670 1.00 58.53 166 LEU A C 1
ATOM 1304 O O . LEU A 1 166 ? -4.262 -19.488 4.398 1.00 58.53 166 LEU A O 1
ATOM 1308 N N . ALA A 1 167 ? -6.098 -18.477 3.610 1.00 54.66 167 ALA A N 1
ATOM 1309 C CA . ALA A 1 167 ? -5.983 -17.268 4.417 1.00 54.66 167 ALA A CA 1
ATOM 1310 C C . ALA A 1 167 ? -6.190 -17.561 5.900 1.00 54.66 167 ALA A C 1
ATOM 1312 O O . ALA A 1 167 ? -5.377 -17.122 6.708 1.00 54.66 167 ALA A O 1
ATOM 1313 N N . VAL A 1 168 ? -7.206 -18.349 6.256 1.00 57.81 168 VAL A N 1
ATOM 1314 C CA . VAL A 1 168 ? -7.426 -18.784 7.644 1.00 57.81 168 VAL A CA 1
ATOM 1315 C C . VAL A 1 168 ? -6.249 -19.629 8.144 1.00 57.81 168 VAL A C 1
ATOM 1317 O O . VAL A 1 168 ? -5.710 -19.359 9.218 1.00 57.81 168 VAL A O 1
ATOM 1320 N N . ASP A 1 169 ? -5.782 -20.589 7.347 1.00 62.38 169 ASP A N 1
ATOM 1321 C CA . ASP A 1 169 ? -4.656 -21.450 7.727 1.00 62.38 169 ASP A CA 1
ATOM 1322 C C . ASP A 1 169 ? -3.341 -20.658 7.832 1.00 62.38 169 ASP A C 1
ATOM 1324 O O . ASP A 1 169 ? -2.552 -20.863 8.756 1.00 62.38 169 ASP A O 1
ATOM 1328 N N . ALA A 1 170 ? -3.113 -19.697 6.933 1.00 60.94 170 ALA A N 1
ATOM 1329 C CA . ALA A 1 170 ? -1.959 -18.805 6.980 1.00 60.94 170 ALA A CA 1
ATOM 1330 C C . ALA A 1 170 ? -1.990 -17.897 8.210 1.00 60.94 170 ALA A C 1
ATOM 1332 O O . ALA A 1 170 ? -0.943 -17.627 8.793 1.00 60.94 170 ALA A O 1
ATOM 1333 N N . VAL A 1 171 ? -3.177 -17.466 8.635 1.00 66.00 171 VAL A N 1
ATOM 1334 C CA . VAL A 1 171 ? -3.370 -16.698 9.866 1.00 66.00 171 VAL A CA 1
ATOM 1335 C C . VAL A 1 171 ? -2.997 -17.518 11.095 1.00 66.00 171 VAL A C 1
ATOM 1337 O O . VAL A 1 171 ? -2.225 -17.045 11.929 1.00 66.00 171 VAL A O 1
ATOM 1340 N N . VAL A 1 172 ? -3.504 -18.747 11.201 1.00 69.00 172 VAL A N 1
ATOM 1341 C CA . VAL A 1 172 ? -3.176 -19.643 12.321 1.00 69.00 172 VAL A CA 1
ATOM 1342 C C . VAL A 1 172 ? -1.686 -19.982 12.313 1.00 69.00 172 VAL A C 1
ATOM 1344 O O . VAL A 1 172 ? -1.027 -19.938 13.353 1.00 69.00 172 VAL A O 1
ATOM 1347 N N . SER A 1 173 ? -1.131 -20.271 11.136 1.00 70.12 173 SER A N 1
ATOM 1348 C CA . SER A 1 173 ? 0.291 -20.557 10.971 1.00 70.12 173 SER A CA 1
ATOM 1349 C C . SER A 1 173 ? 1.136 -19.376 11.427 1.00 70.12 173 SER A C 1
ATOM 1351 O O . SER A 1 173 ? 1.962 -19.520 12.326 1.00 70.12 173 SER A O 1
ATOM 1353 N N . ALA A 1 174 ? 0.898 -18.181 10.894 1.00 74.00 174 ALA A N 1
ATOM 1354 C CA . ALA A 1 174 ? 1.735 -17.026 11.175 1.00 74.00 174 ALA A CA 1
ATOM 1355 C C . ALA A 1 174 ? 1.573 -16.496 12.628 1.00 74.00 174 ALA A C 1
ATOM 1357 O O . ALA A 1 174 ? 2.349 -15.644 13.068 1.00 74.00 174 ALA A O 1
ATOM 1358 N N . ALA A 1 175 ? 0.620 -17.040 13.406 1.00 72.69 175 ALA A N 1
ATOM 1359 C CA . ALA A 1 175 ? 0.522 -16.854 14.856 1.00 72.69 175 ALA A CA 1
ATOM 1360 C C . ALA A 1 175 ? 1.616 -17.606 15.648 1.00 72.69 175 ALA A C 1
ATOM 1362 O O . ALA A 1 175 ? 1.657 -17.526 16.873 1.00 72.69 175 ALA A O 1
ATOM 1363 N N . HIS A 1 176 ? 2.508 -18.324 14.965 1.00 74.19 176 HIS A N 1
ATOM 1364 C CA . HIS A 1 176 ? 3.646 -19.034 15.540 1.00 74.19 176 HIS A CA 1
ATOM 1365 C C . HIS A 1 176 ? 4.967 -18.506 14.945 1.00 74.19 176 HIS A C 1
ATOM 1367 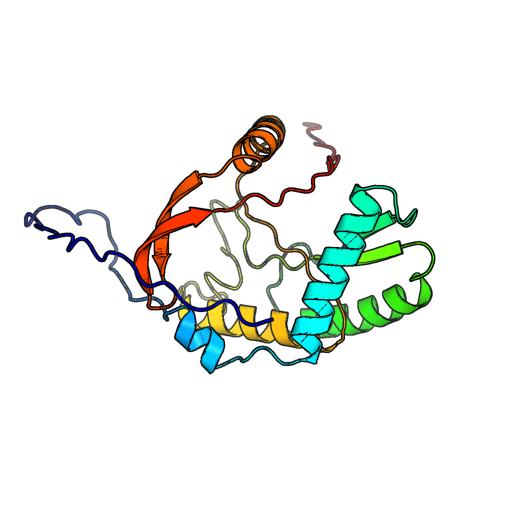O O . HIS A 1 176 ? 4.961 -17.959 13.841 1.00 74.19 176 HIS A O 1
ATOM 1373 N N . PRO A 1 177 ? 6.109 -18.622 15.649 1.00 79.88 177 PRO A N 1
ATOM 1374 C CA . PRO A 1 177 ? 7.413 -18.280 15.084 1.00 79.88 177 PRO A CA 1
ATOM 1375 C C . PRO A 1 177 ? 7.754 -19.156 13.875 1.00 79.88 177 PRO A C 1
ATOM 1377 O O . PRO A 1 177 ? 7.574 -20.372 13.920 1.00 79.88 177 PRO A O 1
ATOM 1380 N N . HIS A 1 178 ? 8.304 -18.548 12.824 1.00 78.75 178 HIS A N 1
ATOM 1381 C CA . HIS A 1 178 ? 8.751 -19.244 11.615 1.00 78.75 178 HIS A CA 1
ATOM 1382 C C . HIS A 1 178 ? 10.184 -18.869 11.278 1.00 78.75 178 HIS A C 1
ATOM 1384 O O . HIS A 1 178 ? 10.624 -17.755 11.566 1.00 78.75 178 HIS A O 1
ATOM 1390 N N . SER A 1 179 ? 10.877 -19.786 10.605 1.00 82.94 179 SER A N 1
ATOM 1391 C CA . SER A 1 179 ? 12.144 -19.516 9.931 1.00 82.94 179 SER A CA 1
ATOM 1392 C C . SER A 1 179 ? 12.020 -19.865 8.453 1.00 82.94 179 SER A C 1
ATOM 1394 O O . SER A 1 179 ? 11.600 -20.969 8.110 1.00 82.94 179 SER A O 1
ATOM 1396 N N . PHE A 1 180 ? 12.395 -18.942 7.573 1.00 82.06 180 PHE A N 1
ATOM 1397 C CA . PHE A 1 180 ? 12.339 -19.145 6.123 1.00 82.06 180 PHE A CA 1
ATOM 1398 C C . PHE A 1 180 ? 13.518 -18.476 5.413 1.00 82.06 180 PHE A C 1
ATOM 1400 O O . PHE A 1 180 ? 14.165 -17.575 5.951 1.00 82.06 180 PHE A O 1
ATOM 1407 N N . LEU A 1 181 ? 13.815 -18.930 4.193 1.00 79.75 181 LEU A N 1
ATOM 1408 C CA . LEU A 1 181 ? 14.798 -18.278 3.330 1.00 79.75 181 LEU A CA 1
ATOM 1409 C C . LEU A 1 181 ? 14.226 -16.955 2.813 1.00 79.75 181 LEU A C 1
ATOM 1411 O O . LEU A 1 181 ? 13.141 -16.922 2.238 1.00 79.75 181 LEU A O 1
ATOM 1415 N N . GLY A 1 182 ? 14.969 -15.873 2.999 1.00 78.06 182 GLY A N 1
ATOM 1416 C CA . GLY A 1 182 ? 14.616 -14.536 2.544 1.00 78.06 182 GLY A CA 1
ATOM 1417 C C . GLY A 1 182 ? 15.836 -13.763 2.055 1.00 78.06 182 GLY A C 1
ATOM 1418 O O . GLY A 1 182 ? 16.909 -14.323 1.825 1.00 78.06 182 GLY A O 1
ATOM 1419 N N . VAL A 1 183 ? 15.665 -12.453 1.905 1.00 75.06 183 VAL A N 1
ATOM 1420 C CA . VAL A 1 183 ? 16.718 -11.528 1.474 1.00 75.06 183 VAL A CA 1
ATOM 1421 C C . VAL A 1 183 ? 16.921 -10.478 2.563 1.00 75.06 183 VAL A C 1
ATOM 1423 O O . VAL A 1 183 ? 15.957 -9.892 3.053 1.00 75.06 183 VAL A O 1
ATOM 1426 N N . SER A 1 184 ? 18.171 -10.256 2.967 1.00 80.69 184 SER A N 1
ATOM 1427 C CA . SER A 1 184 ? 18.532 -9.242 3.958 1.00 80.69 184 SER A CA 1
ATOM 1428 C C . SER A 1 184 ? 18.370 -7.824 3.403 1.00 80.69 184 SER A C 1
ATOM 1430 O O . SER A 1 184 ? 18.246 -7.610 2.195 1.00 80.69 184 SER A O 1
ATOM 1432 N N . SER A 1 185 ? 18.451 -6.818 4.276 1.00 72.25 185 SER A N 1
ATOM 1433 C CA . SER A 1 185 ? 18.453 -5.405 3.869 1.00 72.25 185 SER A CA 1
ATOM 1434 C C . SER A 1 185 ? 19.558 -5.058 2.860 1.00 72.25 185 SER A C 1
ATOM 1436 O O . SER A 1 185 ? 19.386 -4.134 2.068 1.00 72.25 185 SER A O 1
ATOM 1438 N N . HIS A 1 186 ? 20.649 -5.828 2.840 1.00 80.69 186 HIS A N 1
ATOM 1439 C CA . HIS A 1 186 ? 21.784 -5.668 1.929 1.00 80.69 186 HIS A CA 1
ATOM 1440 C C . HIS A 1 186 ? 21.625 -6.449 0.612 1.00 80.69 186 HIS A C 1
ATOM 1442 O O . HIS A 1 186 ? 22.546 -6.473 -0.198 1.00 80.69 186 HIS A O 1
ATOM 1448 N N . GLY A 1 187 ? 20.482 -7.104 0.380 1.00 76.56 187 GLY A N 1
ATOM 1449 C CA . GLY A 1 187 ? 20.242 -7.868 -0.847 1.00 76.56 187 GLY A CA 1
ATOM 1450 C C . GLY A 1 187 ? 20.872 -9.267 -0.860 1.00 76.56 187 GLY A C 1
ATOM 1451 O O . GLY A 1 187 ? 20.947 -9.884 -1.918 1.00 76.56 187 GLY A O 1
ATOM 1452 N N . LEU A 1 188 ? 21.327 -9.781 0.289 1.00 82.44 188 LEU A N 1
ATOM 1453 C CA . LEU A 1 188 ? 21.946 -11.109 0.404 1.00 82.44 188 LEU A CA 1
ATOM 1454 C C . LEU A 1 188 ? 20.935 -12.157 0.872 1.00 82.44 188 LEU A C 1
ATOM 1456 O O . LEU A 1 188 ? 20.075 -11.855 1.697 1.00 82.44 188 LEU A O 1
ATOM 1460 N N . SER A 1 189 ? 21.076 -13.401 0.408 1.00 82.94 189 SER A N 1
ATOM 1461 C CA . SER A 1 189 ? 20.284 -14.526 0.920 1.00 82.94 189 SER A CA 1
ATOM 1462 C C . SER A 1 189 ? 20.493 -14.684 2.428 1.00 82.94 189 SER A C 1
ATOM 1464 O O . SER A 1 189 ? 21.631 -14.706 2.900 1.00 82.94 189 SER A O 1
ATOM 1466 N N . ALA A 1 190 ? 19.405 -14.815 3.180 1.00 79.19 190 ALA A N 1
ATOM 1467 C CA . ALA A 1 190 ? 19.421 -14.909 4.636 1.00 79.19 190 ALA A CA 1
ATOM 1468 C C . ALA A 1 190 ? 18.344 -15.876 5.145 1.00 79.19 190 ALA A C 1
ATOM 1470 O O . ALA A 1 190 ? 17.343 -16.109 4.473 1.00 79.19 190 ALA A O 1
ATOM 1471 N N . ILE A 1 191 ? 18.536 -16.415 6.350 1.00 85.12 191 ILE A N 1
ATOM 1472 C CA . ILE A 1 191 ? 17.462 -17.076 7.101 1.00 85.12 191 ILE A CA 1
ATOM 1473 C C . ILE A 1 191 ? 16.787 -15.994 7.946 1.00 85.12 191 ILE A C 1
ATOM 1475 O O . ILE A 1 191 ? 17.447 -15.349 8.760 1.00 85.12 191 ILE A O 1
ATOM 1479 N N . VAL A 1 192 ? 15.494 -15.772 7.721 1.00 76.44 192 VAL A N 1
ATOM 1480 C CA . VAL A 1 192 ? 14.677 -14.799 8.454 1.00 76.44 192 VAL A CA 1
ATOM 1481 C C . VAL A 1 192 ? 13.865 -15.542 9.502 1.00 76.44 192 VAL A C 1
ATOM 1483 O O . VAL A 1 192 ? 13.198 -16.518 9.168 1.00 76.44 192 VAL A O 1
ATOM 1486 N N . THR A 1 193 ? 13.897 -15.059 10.745 1.00 82.44 193 THR A N 1
ATOM 1487 C CA . THR A 1 193 ? 13.094 -15.589 11.854 1.00 82.44 193 THR A CA 1
ATOM 1488 C C . THR A 1 193 ? 12.099 -14.532 12.322 1.00 82.44 193 THR A C 1
ATOM 1490 O O . THR A 1 193 ? 12.475 -13.375 12.516 1.00 82.44 193 THR A O 1
ATOM 1493 N N . THR A 1 194 ? 10.830 -14.903 12.495 1.00 76.25 194 THR A N 1
ATOM 1494 C CA . THR A 1 194 ? 9.757 -13.972 12.885 1.00 76.25 194 THR A CA 1
ATOM 1495 C C . THR A 1 194 ? 9.319 -14.162 14.334 1.00 76.25 194 THR A C 1
ATOM 1497 O O . THR A 1 194 ? 9.105 -15.287 14.777 1.00 76.25 194 THR A O 1
ATOM 1500 N N . ASN A 1 195 ? 9.072 -13.049 15.030 1.00 66.38 195 ASN A N 1
ATOM 1501 C CA . ASN A 1 195 ? 8.293 -13.022 16.272 1.00 66.38 195 ASN A CA 1
ATOM 1502 C C . ASN A 1 195 ? 6.829 -12.669 15.952 1.00 66.38 195 ASN A C 1
ATOM 1504 O O . ASN A 1 195 ? 6.555 -11.929 15.006 1.00 66.38 195 ASN A O 1
ATOM 1508 N N . VAL A 1 196 ? 5.886 -13.215 16.718 1.00 49.41 196 VAL A N 1
ATOM 1509 C CA . VAL A 1 196 ? 4.456 -13.223 16.370 1.00 49.41 196 VAL A CA 1
ATOM 1510 C C . VAL A 1 196 ? 3.771 -11.882 16.651 1.00 49.41 196 VAL A C 1
ATOM 1512 O O . VAL A 1 196 ? 3.729 -11.440 17.795 1.00 49.41 196 VAL A O 1
ATOM 1515 N N . HIS A 1 197 ? 3.120 -11.305 15.634 1.00 51.91 197 HIS A N 1
ATOM 1516 C CA . HIS A 1 197 ? 2.061 -10.298 15.794 1.00 51.91 197 HIS A CA 1
ATOM 1517 C C . HIS A 1 197 ? 1.018 -10.436 14.676 1.00 51.91 197 HIS A C 1
ATOM 1519 O O . HIS A 1 197 ? 1.245 -9.960 13.565 1.00 51.91 197 HIS A O 1
ATOM 1525 N N . ILE A 1 198 ? -0.129 -11.060 14.971 1.00 51.69 198 ILE A N 1
ATOM 1526 C CA . ILE A 1 198 ? -1.228 -11.241 14.007 1.00 51.69 198 ILE A CA 1
ATOM 1527 C C . ILE A 1 198 ? -2.527 -10.662 14.536 1.00 51.69 198 ILE A C 1
ATOM 1529 O O . ILE A 1 198 ? -2.931 -10.948 15.660 1.00 51.69 198 ILE A O 1
ATOM 1533 N N . TYR A 1 199 ? -3.189 -9.882 13.683 1.00 54.59 199 TYR A N 1
ATOM 1534 C CA . TYR A 1 199 ? -4.550 -9.404 13.883 1.00 54.59 199 TYR A CA 1
ATOM 1535 C C . TYR A 1 199 ? -5.328 -9.599 12.591 1.00 54.59 199 TYR A C 1
ATOM 1537 O O . TYR A 1 199 ? -4.862 -9.183 11.527 1.00 54.59 199 TYR A O 1
ATOM 1545 N N . THR A 1 200 ? -6.475 -10.267 12.671 1.00 53.06 200 THR A N 1
ATOM 1546 C CA . THR A 1 200 ? -7.192 -10.764 11.494 1.00 53.06 200 THR A CA 1
ATOM 1547 C C . THR A 1 200 ? -8.667 -10.445 11.546 1.00 53.06 200 THR A C 1
ATOM 1549 O O . THR A 1 200 ? -9.271 -10.336 12.611 1.00 53.06 200 THR A O 1
ATOM 1552 N N . VAL A 1 201 ? -9.227 -10.264 10.355 1.00 53.84 201 VAL A N 1
ATOM 1553 C CA . VAL A 1 201 ? -10.642 -9.992 10.117 1.00 53.84 201 VAL A CA 1
ATOM 1554 C C . VAL A 1 201 ? -11.003 -10.657 8.807 1.00 53.84 201 VAL A C 1
ATOM 1556 O O . VAL A 1 201 ? -10.286 -10.494 7.816 1.00 53.84 201 VAL A O 1
ATOM 1559 N N . ASP A 1 202 ? -12.124 -11.365 8.793 1.00 51.34 202 ASP A N 1
ATOM 1560 C CA . ASP A 1 202 ? -12.665 -11.924 7.566 1.00 51.34 202 ASP A CA 1
ATOM 1561 C C . ASP A 1 202 ? -13.204 -10.792 6.690 1.00 51.34 202 ASP A C 1
ATOM 1563 O O . ASP A 1 202 ? -14.152 -10.091 7.050 1.00 51.34 202 ASP A O 1
ATOM 1567 N N . SER A 1 203 ? -12.606 -10.604 5.513 1.00 54.12 203 SER A N 1
ATOM 1568 C CA . SER A 1 203 ? -13.182 -9.744 4.484 1.00 54.12 203 SER A CA 1
ATOM 1569 C C . SER A 1 203 ? -14.101 -10.582 3.595 1.00 54.12 203 SER A C 1
ATOM 1571 O O . SER A 1 203 ? -13.625 -11.390 2.795 1.00 54.12 203 SER A O 1
ATOM 1573 N N . LEU A 1 204 ? -15.415 -10.390 3.707 1.00 47.97 204 LEU A N 1
ATOM 1574 C CA . LEU A 1 204 ? -16.382 -11.020 2.810 1.00 47.97 204 LEU A CA 1
ATOM 1575 C C . LEU A 1 204 ? -16.292 -10.370 1.422 1.00 47.97 204 LEU A C 1
ATOM 1577 O O . LEU A 1 204 ? -16.693 -9.224 1.231 1.00 47.97 204 LEU A O 1
ATOM 1581 N N . GLN A 1 205 ? -15.773 -11.108 0.441 1.00 51.28 205 GLN A N 1
ATOM 1582 C CA . GLN A 1 205 ? -15.875 -10.756 -0.976 1.00 51.28 205 GLN A CA 1
ATOM 1583 C C . GLN A 1 205 ? -16.898 -11.682 -1.636 1.00 51.28 205 GLN A C 1
ATOM 1585 O O . GLN A 1 205 ? -16.751 -12.904 -1.595 1.00 51.28 205 GLN A O 1
ATOM 1590 N N . SER A 1 206 ? -17.947 -11.122 -2.242 1.00 39.28 206 SER A N 1
ATOM 1591 C CA . SER A 1 206 ? -18.914 -11.920 -2.994 1.00 39.28 206 SER A CA 1
ATOM 1592 C C . SER A 1 206 ? -18.301 -12.364 -4.327 1.00 39.28 206 SER A C 1
ATOM 1594 O O . SER A 1 206 ? -17.909 -11.551 -5.161 1.00 39.28 206 SER A O 1
ATOM 1596 N N . ASN A 1 207 ? -18.220 -13.677 -4.547 1.00 43.09 207 ASN A N 1
ATOM 1597 C CA . ASN A 1 207 ? -17.924 -14.232 -5.865 1.00 43.09 207 ASN A CA 1
ATOM 1598 C C . ASN A 1 207 ? -19.220 -14.251 -6.685 1.00 43.09 207 ASN A C 1
ATOM 1600 O O . ASN A 1 207 ? -20.049 -15.146 -6.529 1.00 43.09 207 ASN A O 1
ATOM 1604 N N . SER A 1 208 ? -19.413 -13.278 -7.575 1.00 43.00 208 SER A N 1
ATOM 1605 C CA . SER A 1 208 ? -20.497 -13.311 -8.561 1.00 43.00 208 SER A CA 1
ATOM 1606 C C . SER A 1 208 ? -20.119 -14.171 -9.772 1.00 43.00 208 SER A C 1
ATOM 1608 O O . SER A 1 208 ? -19.967 -13.688 -10.889 1.00 43.00 208 SER A O 1
ATOM 1610 N N . SER A 1 209 ? -20.012 -15.486 -9.590 1.00 42.91 209 SER A N 1
ATOM 1611 C CA . SER A 1 209 ? -20.036 -16.420 -10.720 1.00 42.91 209 SER A CA 1
ATOM 1612 C C . SER A 1 209 ? -21.487 -16.688 -11.132 1.00 42.91 209 SER A C 1
ATOM 1614 O O . SER A 1 209 ? -22.022 -17.765 -10.879 1.00 42.91 209 SER A O 1
ATOM 1616 N N . ARG A 1 210 ? -22.143 -15.703 -11.759 1.00 36.78 210 ARG A N 1
ATOM 1617 C CA . ARG A 1 210 ? -23.306 -15.970 -12.621 1.00 36.78 210 ARG A CA 1
ATOM 1618 C C . ARG A 1 210 ? -22.784 -16.115 -14.046 1.00 36.78 210 ARG A C 1
ATOM 1620 O O . ARG A 1 210 ? -22.470 -15.122 -14.691 1.00 36.78 210 ARG A O 1
ATOM 1627 N N . LYS A 1 211 ? -22.647 -17.363 -14.501 1.00 38.31 211 LYS A N 1
ATOM 1628 C CA . LYS A 1 211 ? -22.590 -17.671 -15.933 1.00 38.31 211 LYS A CA 1
ATOM 1629 C C . LYS A 1 211 ? -23.954 -17.295 -16.521 1.00 38.31 211 LYS A C 1
ATOM 1631 O O . LYS A 1 211 ? -24.965 -17.785 -16.018 1.00 38.31 211 LYS A O 1
ATOM 1636 N N . ALA A 1 212 ? -23.957 -16.381 -17.487 1.00 39.97 212 ALA A N 1
ATOM 1637 C CA . ALA A 1 212 ? -25.029 -16.263 -18.469 1.00 39.97 212 ALA A CA 1
ATOM 1638 C C . ALA A 1 212 ? -24.807 -17.315 -19.561 1.00 39.97 212 ALA A C 1
ATOM 1640 O O . ALA A 1 212 ? -23.619 -17.650 -19.795 1.00 39.97 212 ALA A O 1
#

Sequence (212 aa):
MFYPDEFLGLKKIIIISDRGLIWKSAGIRALIPPVCLLEQVPRTVAIARTVNKGRQEVNNILRRVDDRLVVVVGPCSIHDPKAALEYAVKLKALRDTLDKDLLVVMRVYFEKPRTTVGWKGLINDPDIDGTFNINKGLRLARELLSAINELGLPVGSLFSDLLVQLAVDAVVSAAHPHSFLGVSSHGLSAIVTTNVHIYTVDSLQSNSSRKA

Solvent-accessible surface area (backbone atoms only — not comparable to full-atom values): 13153 Å² total; per-residue (Å²): 137,86,80,82,86,82,87,78,79,87,75,84,80,81,82,83,80,72,98,78,84,67,94,82,61,100,71,87,78,89,72,75,32,54,49,59,52,45,67,77,55,62,83,49,72,58,30,52,47,20,51,52,50,43,53,50,52,52,50,32,32,74,69,66,77,35,91,41,46,78,42,78,49,62,62,89,50,49,74,49,69,65,64,50,49,57,48,45,56,56,49,44,56,52,33,67,77,38,54,88,57,33,47,63,26,38,34,54,26,46,56,42,84,85,47,92,68,75,79,56,24,23,35,46,26,52,81,77,74,79,77,49,47,38,60,60,9,50,50,54,51,51,51,46,53,49,54,43,18,57,74,57,39,30,75,46,65,80,80,85,83,69,54,73,68,55,43,55,52,50,52,61,52,51,59,42,71,49,75,46,84,44,68,40,56,81,58,42,85,36,81,44,72,49,80,65,82,78,87,82,76,91,78,89,73,87,81,83,82,72,83,129

Mean predicted aligned error: 11.17 Å

Organism: Aphanomyces astaci (NCBI:txid112090)

InterPro domains:
  IPR006218 DAHP synthetase I/KDSA [PF00793] (60-156)
  IPR006219 DAHP synthase, class 1 [PTHR21225] (26-160)
  IPR006219 DAHP synthase, class 1 [TIGR00034] (24-161)
  IPR013785 Aldolase-type TIM barrel [G3DSA:3.20.20.70] (23-162)
  IPR013785 Aldolase-type TIM barrel [G3DSA:3.20.20.70] (163-209)

Foldseek 3Di:
DDDDDPDDDDPDDDDDDDPDDDPPDPDDDDADFLLVLCVVQPADPLLVCLAVVLVVVLVCVLVVVQVAEEDEDEDPEDLDLVVRLVVLVVQLVVCVVCVNHYDYAYEYEQADPPPPDADGGCQQCNPSPPPRPNNVSSNSSSNSSNSSSSSSHHHDYDPPDDDQVRVVVVQVVLQDKDWDWDADSRRHIDTDIDDHDDRDDDDDDDDPPDDD

Radius of gyration: 20.05 Å; Cα contacts (8 Å, |Δi|>4): 240; chains: 1; bounding box: 54×42×45 Å

pLDDT: mean 77.44, std 20.44, range [27.55, 98.44]

Nearest PDB structures (foldseek):
  7rue-assembly1_A  TM=9.582E-01  e=1.583E-18  Escherichia coli K-12
  1n8f-assembly1_B  TM=9.558E-01  e=1.787E-18  Escherichia coli
  1kfl-assembly1_C  TM=9.387E-01  e=2.017E-18  Escherichia coli
  8e0u-assembly1_D  TM=9.469E-01  e=2.419E-18  Escherichia coli K-12
  1hfb-assembly3_E  TM=9.570E-01  e=9.742E-18  Saccharomyces cerevisiae

Secondary structure (DSSP, 8-state):
-PPP--------------TT--TT-S---PPPPHHHHHHHS---HHHHHHHHHHHHHHHHHHTTSS-PEEEEE--SS-S-HHHHHHHHHHHHHHHHHTTTTEEEEEE---B-TT-SSS--BTTT-TTSSS---HHHHHHHHHHHHHHHHHTT--EE---S---HHHHHHHHHHHTS--EEEEE-TTS-EEEEE-------------------